Protein AF-0000000083498597 (afdb_homodimer)

InterPro domains:
  IPR004038 Ribosomal protein eL8/eL30/eS12/Gadd45 [PF01248] (21-102)
  IPR024824 Growth arrest and DNA damage-inducible protein GADD45 [PTHR10411] (1-156)
  IPR029064 Ribosomal protein eL30-like superfamily [G3DSA:3.30.1330.30] (1-156)
  IPR029064 Ribosomal protein eL30-like superfamily [SSF55315] (15-128)

Secondary structure (DSSP, 8-state):
----SHHHHHHHHHHHHHHHHHHHHHHHHTTTT-EEESHHHHHHHHHH-GGGEEEEEEE--GGGGG-HHHHHHHHHHHHHHHHTT-EEEEEE-HHHHHHHHT---SSS----TTEEEEEPPTTS----HHHHHHHHHHHHHHHTT-SS-EEEPPP-/----SHHHHHHHHHHHHHHHHHHHHHHHHTTTT-EEESHHHHHHHHHH-GGGEEEEEEE--GGGGG-HHHHHHHHHHHHHHHHTT-EEEEEE-HHHHHHHHT---SSS----TTEEEEE--TTS----HHHHHHHHHHHHHHHTT-SS-EEEPPP-

pLDDT: mean 86.98, std 16.85, range [31.62, 98.69]

Solvent-accessible surface area (backbone atoms only — not comparable to full-atom values): 17102 Å² total; per-residue (Å²): 133,83,85,68,78,66,71,60,59,56,53,50,54,49,34,54,53,39,29,53,25,49,52,49,37,50,61,60,29,51,84,70,67,18,58,38,69,12,58,66,57,34,44,50,46,49,62,74,45,50,88,46,42,62,35,38,37,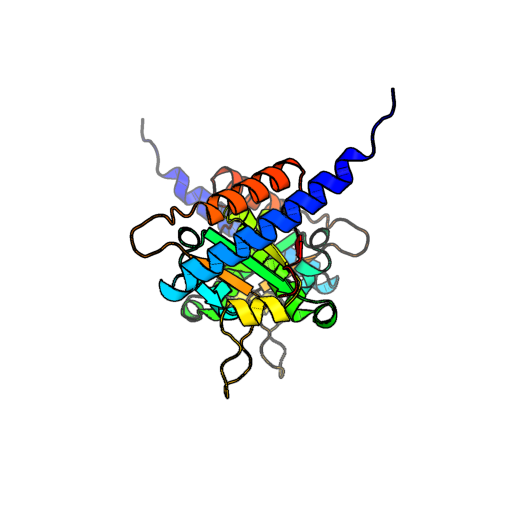42,37,52,50,78,85,50,70,78,40,62,70,57,51,36,51,52,54,28,51,50,26,32,29,58,69,68,72,33,48,45,34,33,32,31,47,61,70,50,50,31,60,67,70,53,48,70,53,89,88,59,81,76,60,51,66,44,18,37,32,35,38,44,45,87,92,42,78,73,85,43,74,37,48,51,53,44,50,50,51,49,53,55,30,43,76,70,74,34,73,62,46,76,34,62,48,65,87,122,133,84,86,71,78,64,70,60,58,55,52,50,55,50,35,54,54,39,30,54,24,50,51,49,37,48,59,60,30,51,84,70,66,19,59,39,69,11,58,66,56,33,46,49,45,48,61,75,45,51,89,44,42,62,35,40,37,42,36,51,48,78,86,51,70,75,40,60,70,58,51,35,51,51,52,28,52,49,26,31,29,60,69,67,72,32,49,45,35,32,34,32,48,60,68,50,50,32,61,66,70,52,47,70,52,88,88,60,81,79,61,51,66,45,18,37,32,36,38,46,45,89,93,42,77,74,85,43,73,38,48,50,51,45,50,49,49,50,52,54,30,45,75,71,74,36,75,60,45,74,34,62,48,67,87,123

Foldseek 3Di:
DPPDPVVVVVVVVLQQLLLVLVLVLLLVQQVLVQKDADLVRVVVCCVPCVVFWQEKEFEDEPVCVPVVVSVVSCVVVLVSCVVVVHQYEYEYDVVVVCVSNVQPPDPDDRTRRRMMTGGARPPDGPPDPSSVSNVVVCVVCVVVVNNYYYHYRDDD/DPPDPVVPVVVVVLQQLLLVLVLVLLLVQQVLVQKDADLVRVVVCCVPCVVFWAEKEFEDEPVCVPVVVSVVSCVVVLVSCVVVVHQYEYEYDVVVVCVSNVQPPDPDDRTRRRMMTGGARPPDGPPDPSSVSNVVVCVVCVVVVNNYYYHYRDDD

Sequence (312 aa):
MTFEELSGDQTTESMDTVGKALEEVISSALPQGCITVGVYEAAKSLNVDPDNVVLCLLATDEEDSQDVALQIHFTLIQAFCCENDINILRVNNMRCLAELVGGVKQGGEPMDLHCVLVTNPHGSTWKDPALSKVNGFCKESRCLDQWVPVINLPERMTFEELSGDQTTESMDTVGKALEEVISSALPQGCITVGVYEAAKSLNVDPDNVVLCLLATDEEDSQDVALQIHFTLIQAFCCENDINILRVNNMRCLAELVGGVKQGGEPMDLHCVLVTNPHGSTWKDPALSKVNGFCKESRCLDQWVPVINLPER

Structure (mmCIF, N/CA/C/O backbone):
data_AF-0000000083498597-model_v1
#
loop_
_entity.id
_entity.type
_entity.pdbx_description
1 polymer 'Growth arrest and DNA damage-inducible protein GADD45 alpha'
#
loop_
_atom_site.group_PDB
_atom_site.id
_atom_site.type_symbol
_atom_site.label_atom_id
_atom_site.label_alt_id
_atom_site.label_comp_id
_atom_site.label_asym_id
_atom_site.label_entity_id
_atom_site.label_seq_id
_atom_site.pdbx_PDB_ins_code
_atom_site.Cartn_x
_atom_site.Cartn_y
_atom_site.Cartn_z
_atom_site.occupancy
_atom_site.B_iso_or_equiv
_atom_site.auth_seq_id
_atom_site.auth_comp_id
_atom_site.auth_asym_id
_atom_site.auth_atom_id
_atom_site.pdbx_PDB_model_num
ATOM 1 N N . MET A 1 1 ? 8.188 37.094 -28.547 1 33 1 MET A N 1
ATOM 2 C CA . MET A 1 1 ? 7.281 36.969 -27.406 1 33 1 MET A CA 1
ATOM 3 C C . MET A 1 1 ? 7.906 36.094 -26.312 1 33 1 MET A C 1
ATOM 5 O O . MET A 1 1 ? 8.398 35 -26.594 1 33 1 MET A O 1
ATOM 9 N N . THR A 1 2 ? 8.57 36.719 -25.188 1 31.62 2 THR A N 1
ATOM 10 C CA . THR A 1 2 ? 9.438 36.219 -24.125 1 31.62 2 THR A CA 1
ATOM 11 C C . THR A 1 2 ? 8.711 35.156 -23.297 1 31.62 2 THR A C 1
ATOM 13 O O . THR A 1 2 ? 7.648 35.438 -22.734 1 31.62 2 THR A O 1
ATOM 16 N N . PHE A 1 3 ? 8.57 33.906 -23.672 1 37.28 3 PHE A N 1
ATOM 17 C CA . PHE A 1 3 ? 8.07 32.719 -23 1 37.28 3 PHE A CA 1
ATOM 18 C C . PHE A 1 3 ? 8.57 32.656 -21.562 1 37.28 3 PHE A C 1
ATOM 20 O O . PHE A 1 3 ? 9.719 32.281 -21.312 1 37.28 3 PHE A O 1
ATOM 27 N N . GLU A 1 4 ? 8.328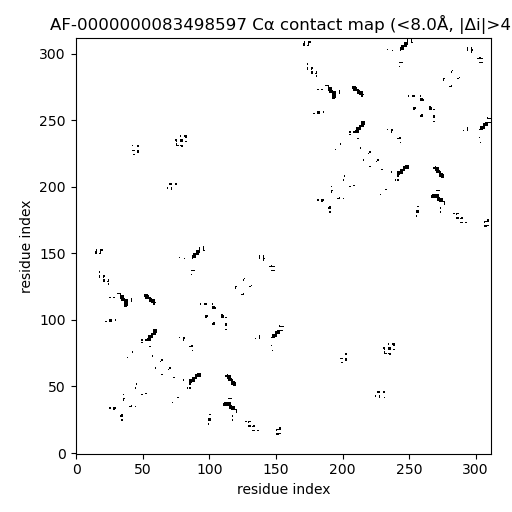 33.844 -20.75 1 34.5 4 GLU A N 1
ATOM 28 C CA . GLU A 1 4 ? 8.867 34.219 -19.453 1 34.5 4 GLU A CA 1
ATOM 29 C C . GLU A 1 4 ? 8.844 33.062 -18.469 1 34.5 4 GLU A C 1
ATOM 31 O O . GLU A 1 4 ? 7.996 32.156 -18.578 1 34.5 4 GLU A O 1
ATOM 36 N N . GLU A 1 5 ? 9.836 32.844 -17.562 1 38.97 5 GLU A N 1
ATOM 37 C CA . GLU A 1 5 ? 10.352 32.188 -16.359 1 38.97 5 GLU A CA 1
ATOM 38 C C . GLU A 1 5 ? 9.297 32.125 -15.258 1 38.97 5 GLU A C 1
ATOM 40 O O . GLU A 1 5 ? 9.609 31.859 -14.102 1 38.97 5 GLU A O 1
ATOM 45 N N . LEU A 1 6 ? 8.109 32.75 -15.406 1 40 6 LEU A N 1
ATOM 46 C CA . LEU A 1 6 ? 7.031 32.906 -14.438 1 40 6 LEU A CA 1
ATOM 47 C C . LEU A 1 6 ? 6.59 31.547 -13.891 1 40 6 LEU A C 1
ATOM 49 O O . LEU A 1 6 ? 5.773 31.484 -12.969 1 40 6 LEU A O 1
ATOM 53 N N . SER A 1 7 ? 6.848 30.531 -14.508 1 42.81 7 SER A N 1
ATOM 54 C CA . SER A 1 7 ? 6.227 29.266 -14.125 1 42.81 7 SER A CA 1
ATOM 55 C C . SER A 1 7 ? 6.836 28.719 -12.844 1 42.81 7 SER A C 1
ATOM 57 O O . SER A 1 7 ? 6.188 27.969 -12.117 1 42.81 7 SER A O 1
ATOM 59 N N . GLY A 1 8 ? 8.125 29 -12.531 1 42.19 8 GLY A N 1
ATOM 60 C CA . GLY A 1 8 ? 8.875 28.516 -11.383 1 42.19 8 GLY A CA 1
ATOM 61 C C . GLY A 1 8 ? 8.461 29.188 -10.078 1 42.19 8 GLY A C 1
ATOM 62 O O . GLY A 1 8 ? 8.43 28.531 -9.031 1 42.19 8 GLY A O 1
ATOM 63 N N . ASP A 1 9 ? 8.438 30.516 -10.031 1 43.94 9 ASP A N 1
ATOM 64 C CA . ASP A 1 9 ? 8.141 31.344 -8.859 1 43.94 9 ASP A CA 1
ATOM 65 C C . ASP A 1 9 ? 6.762 31.016 -8.297 1 43.94 9 ASP A C 1
ATOM 67 O O . ASP A 1 9 ? 6.574 30.984 -7.082 1 43.94 9 ASP A O 1
ATOM 71 N N . GLN A 1 10 ? 5.766 30.922 -9.086 1 43.69 10 GLN A N 1
ATOM 72 C CA . GLN A 1 10 ? 4.395 30.641 -8.672 1 43.69 10 GLN A CA 1
ATOM 73 C C . GLN A 1 10 ? 4.309 29.297 -7.961 1 43.69 10 GLN A C 1
ATOM 75 O O . GLN A 1 10 ? 3.549 29.141 -7 1 43.69 10 GLN A O 1
ATOM 80 N N . THR A 1 11 ? 5.18 28.359 -8.422 1 51.88 11 THR A N 1
ATOM 81 C CA . THR A 1 11 ? 5.16 27.047 -7.812 1 51.88 11 THR A CA 1
ATOM 82 C C . THR A 1 11 ? 5.691 27.094 -6.383 1 51.88 11 THR A C 1
ATOM 84 O O . THR A 1 11 ? 5.145 26.453 -5.484 1 51.88 11 THR A O 1
ATOM 87 N N . THR A 1 12 ? 6.762 27.969 -6.215 1 50.62 12 THR A N 1
ATOM 88 C CA . THR A 1 12 ? 7.352 28.109 -4.887 1 50.62 12 THR A CA 1
ATOM 89 C C . THR A 1 12 ? 6.402 28.844 -3.947 1 50.62 12 THR A C 1
ATOM 91 O O . THR A 1 12 ? 6.262 28.484 -2.781 1 50.62 12 THR A O 1
ATOM 94 N N . GLU A 1 13 ? 5.824 30.016 -4.422 1 52.22 13 GLU A N 1
ATOM 95 C CA . GLU A 1 13 ? 4.867 30.75 -3.59 1 52.22 13 GLU A CA 1
ATOM 96 C C . GLU A 1 13 ? 3.689 29.844 -3.201 1 52.22 13 GLU A C 1
ATOM 98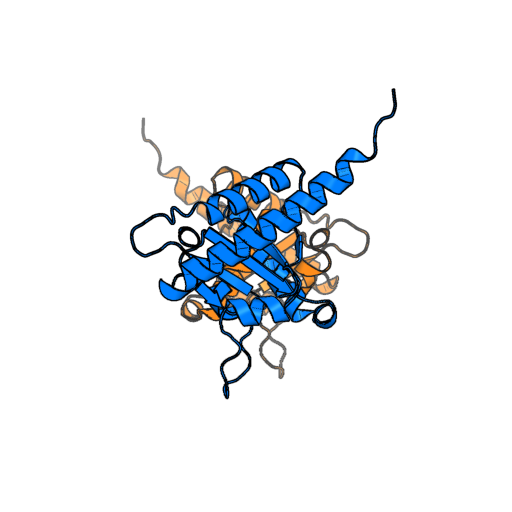 O O . GLU A 1 13 ? 3.217 29.906 -2.064 1 52.22 13 GLU A O 1
ATOM 103 N N . SER A 1 14 ? 3.396 29.031 -4.117 1 62.72 14 SER A N 1
ATOM 104 C CA . SER A 1 14 ? 2.279 28.125 -3.861 1 62.72 14 SER A CA 1
ATOM 105 C C . SER A 1 14 ? 2.656 27.047 -2.844 1 62.72 14 SER A C 1
ATOM 107 O O . SER A 1 14 ? 1.891 26.766 -1.919 1 62.72 14 SER A O 1
ATOM 109 N N . MET A 1 15 ? 3.934 26.844 -2.795 1 70.06 15 MET A N 1
ATOM 110 C CA . MET A 1 15 ? 4.375 25.812 -1.864 1 70.06 15 MET A CA 1
ATOM 111 C C . MET A 1 15 ? 4.496 26.359 -0.449 1 70.06 15 MET A C 1
ATOM 113 O O . MET A 1 15 ? 4.16 25.688 0.521 1 70.06 15 MET A O 1
ATOM 117 N N . ASP A 1 16 ? 4.949 27.656 -0.373 1 78.44 16 ASP A N 1
ATOM 118 C CA . ASP A 1 16 ? 5.043 28.281 0.943 1 78.44 16 ASP A CA 1
ATOM 119 C C . ASP A 1 16 ? 3.658 28.484 1.555 1 78.44 16 ASP A C 1
ATOM 121 O O . ASP A 1 16 ? 3.467 28.266 2.754 1 78.44 16 ASP A O 1
ATOM 125 N N . THR A 1 17 ? 2.787 28.844 0.733 1 86.94 17 THR A N 1
ATOM 126 C CA . THR A 1 17 ? 1.426 29.094 1.2 1 86.94 17 THR A CA 1
ATOM 127 C C . THR A 1 17 ? 0.767 27.781 1.633 1 86.94 17 THR A C 1
ATOM 129 O O . THR A 1 17 ? 0.099 27.734 2.668 1 86.94 17 THR A O 1
ATOM 132 N N . VAL A 1 18 ? 1.086 26.781 0.954 1 93.88 18 VAL A N 1
ATOM 133 C CA . VAL A 1 18 ? 0.469 25.5 1.287 1 93.88 18 VAL A CA 1
ATOM 134 C C . VAL A 1 18 ? 1.102 24.938 2.559 1 93.88 18 VAL A C 1
ATOM 136 O O . VAL A 1 18 ? 0.419 24.312 3.375 1 93.88 18 VAL A O 1
ATOM 139 N N . GLY A 1 19 ? 2.402 25.219 2.727 1 93.94 19 GLY A N 1
ATOM 140 C CA . GLY A 1 19 ? 3.07 24.828 3.959 1 93.94 19 GLY A CA 1
ATOM 141 C C . GLY A 1 19 ? 2.441 25.438 5.195 1 93.94 19 GLY A C 1
ATOM 142 O O . GLY A 1 19 ? 2.242 24.75 6.199 1 93.94 19 GLY A O 1
ATOM 143 N N . LYS A 1 20 ? 2.133 26.688 5.078 1 93.12 20 LYS A N 1
ATOM 144 C CA . LYS A 1 20 ? 1.476 27.375 6.188 1 93.12 20 LYS A CA 1
ATOM 145 C C . LYS A 1 20 ? 0.076 26.812 6.43 1 93.12 20 LYS A C 1
ATOM 147 O O . LYS A 1 20 ? -0.35 26.672 7.574 1 93.12 20 LYS A O 1
ATOM 152 N N . ALA A 1 21 ? -0.61 26.562 5.328 1 95.31 21 ALA A N 1
ATOM 153 C CA . ALA A 1 21 ? -1.937 25.969 5.438 1 95.31 21 ALA A CA 1
ATOM 154 C C . ALA A 1 21 ? -1.868 24.609 6.125 1 95.31 21 ALA A C 1
ATOM 156 O O . ALA A 1 21 ? -2.709 24.281 6.969 1 95.31 21 ALA A O 1
ATOM 157 N N . LEU A 1 22 ? -0.881 23.844 5.785 1 96.19 22 LEU A N 1
ATOM 158 C CA . LEU A 1 22 ? -0.705 22.531 6.383 1 96.19 22 LEU A CA 1
ATOM 159 C C . LEU A 1 22 ? -0.456 22.641 7.883 1 96.19 22 LEU A C 1
AT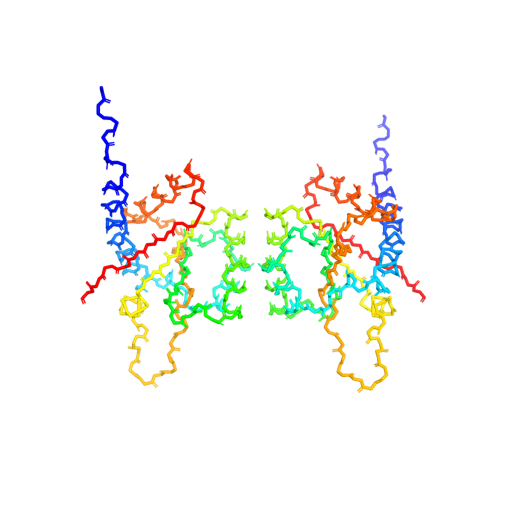OM 161 O O . LEU A 1 22 ? -1.027 21.875 8.672 1 96.19 22 LEU A O 1
ATOM 165 N N . GLU A 1 23 ? 0.328 23.578 8.266 1 95 23 GLU A N 1
ATOM 166 C CA . GLU A 1 23 ? 0.575 23.812 9.688 1 95 23 GLU A CA 1
ATOM 167 C C . GLU A 1 23 ? -0.723 24.109 10.43 1 95 23 GLU A C 1
ATOM 169 O O . GLU A 1 23 ? -0.949 23.609 11.531 1 95 23 GLU A O 1
ATOM 174 N N . GLU A 1 24 ? -1.516 24.906 9.828 1 94.19 24 GLU A N 1
ATOM 175 C CA . GLU A 1 24 ? -2.795 25.281 10.422 1 94.19 24 GLU A CA 1
ATOM 176 C C . GLU A 1 24 ? -3.721 24.078 10.547 1 94.19 24 GLU A C 1
ATOM 178 O O . GLU A 1 24 ? -4.422 23.922 11.547 1 94.19 24 GLU A O 1
ATOM 183 N N . VAL A 1 25 ? -3.709 23.25 9.539 1 95.88 25 VAL A N 1
ATOM 184 C CA . VAL A 1 25 ? -4.535 22.047 9.562 1 95.88 25 VAL A CA 1
ATOM 185 C C . VAL A 1 25 ? -4.133 21.172 10.742 1 95.88 25 VAL A C 1
ATOM 187 O O . VAL A 1 25 ? -4.984 20.719 11.508 1 95.88 25 VAL A O 1
ATOM 190 N N . ILE A 1 26 ? -2.859 20.953 10.922 1 95.31 26 ILE A N 1
ATOM 191 C CA . ILE A 1 26 ? -2.355 20.109 12 1 95.31 26 ILE A CA 1
ATOM 192 C C . ILE A 1 26 ? -2.701 20.719 13.352 1 95.31 26 ILE A C 1
ATOM 194 O O . ILE A 1 26 ? -3.188 20.031 14.25 1 95.31 26 ILE A O 1
ATOM 198 N N . SER A 1 27 ? -2.525 22 13.43 1 93.81 27 SER A N 1
ATOM 199 C CA . SER A 1 27 ? -2.789 22.703 14.68 1 93.81 27 SER A CA 1
ATOM 200 C C . SER A 1 27 ? -4.262 22.609 15.062 1 93.81 27 SER A C 1
ATOM 202 O O . SER A 1 27 ? -4.594 22.547 16.25 1 93.81 27 SER A O 1
ATOM 204 N N . SER A 1 28 ? -5.09 22.609 14.078 1 92.44 28 SER A N 1
ATOM 205 C CA . SER A 1 28 ? -6.523 22.547 14.328 1 92.44 28 SER A CA 1
ATOM 206 C C . SER A 1 28 ? -6.977 21.109 14.609 1 92.44 28 SER A C 1
ATOM 208 O O . SER A 1 28 ? -7.898 20.891 15.391 1 92.44 28 SER A O 1
ATOM 210 N N . ALA A 1 29 ? -6.371 20.172 14.008 1 93.62 29 ALA A N 1
ATOM 211 C CA . ALA A 1 29 ? -6.789 18.766 14.094 1 93.62 29 ALA A CA 1
ATOM 212 C C . ALA A 1 29 ? -6.281 18.109 15.375 1 93.62 29 ALA A C 1
ATOM 214 O O . ALA A 1 29 ? -6.934 17.219 15.93 1 93.62 29 ALA A O 1
ATOM 215 N N . LEU A 1 30 ? -5.188 18.578 15.922 1 92.12 30 LEU A N 1
ATOM 216 C CA . LEU A 1 30 ? -4.5 17.953 17.031 1 92.12 30 LEU A CA 1
ATOM 217 C C . LEU A 1 30 ? -5.375 17.953 18.281 1 92.12 30 LEU A C 1
ATOM 219 O O . LEU A 1 30 ? -5.633 16.891 18.875 1 92.12 30 LEU A O 1
ATOM 223 N N . PRO A 1 31 ? -5.988 19.109 18.656 1 89.75 31 PRO A N 1
ATOM 224 C CA . PRO A 1 31 ? -6.809 19.125 19.859 1 89.75 31 PRO A CA 1
ATOM 225 C C . PRO A 1 31 ? -8.102 18.328 19.719 1 89.75 31 PRO A C 1
ATOM 227 O O . PRO A 1 31 ? -8.711 17.938 20.719 1 89.75 31 PRO A O 1
ATOM 230 N N . GLN A 1 32 ? -8.555 18.109 18.5 1 88.56 32 GLN A N 1
ATOM 231 C CA . GLN A 1 32 ? -9.805 17.391 18.234 1 88.56 32 GLN A CA 1
ATOM 232 C C . GLN A 1 32 ? -9.586 15.883 18.219 1 88.56 32 GLN A C 1
ATOM 234 O O . GLN A 1 32 ? -10.539 15.117 18.141 1 88.56 32 GLN A O 1
ATOM 239 N N . GLY A 1 33 ? -8.336 15.414 18.312 1 91.69 33 GLY A N 1
ATOM 240 C CA . GLY A 1 33 ? -8.031 13.992 18.25 1 91.69 33 GLY A CA 1
ATOM 241 C C . GLY A 1 33 ? -8.156 13.414 16.844 1 91.69 33 GLY A C 1
ATOM 242 O O . GLY A 1 33 ? -8.461 12.234 16.672 1 91.69 33 GLY A O 1
ATOM 243 N N . CYS A 1 34 ? -7.926 14.266 15.836 1 94.69 34 CYS A N 1
ATOM 244 C CA . CYS A 1 34 ? -8.117 13.859 14.453 1 94.69 34 CYS A CA 1
ATOM 245 C C . CYS A 1 34 ? -6.773 13.602 13.773 1 94.69 34 CYS A C 1
ATOM 247 O O . CYS A 1 34 ? -6.672 13.672 12.547 1 94.69 34 CYS A O 1
ATOM 249 N N . ILE A 1 35 ? -5.734 13.273 14.586 1 95.62 35 ILE A N 1
ATOM 250 C CA . ILE A 1 35 ? -4.402 13.047 14.039 1 95.62 35 ILE A CA 1
ATOM 251 C C . ILE A 1 35 ? -3.914 11.648 14.438 1 95.62 35 ILE A C 1
ATOM 253 O O . ILE A 1 35 ? -4.074 11.234 15.586 1 95.62 35 ILE A O 1
ATOM 257 N N . THR A 1 36 ? -3.426 10.867 13.508 1 96.06 36 THR A N 1
ATOM 258 C CA . THR A 1 36 ? -2.74 9.602 13.719 1 96.06 36 THR A CA 1
ATOM 259 C C . THR A 1 36 ? -1.281 9.688 13.281 1 96.06 36 THR A C 1
ATOM 261 O O . THR A 1 36 ? -0.988 10.117 12.164 1 96.06 36 THR A O 1
ATOM 264 N N . VAL A 1 37 ? -0.416 9.375 14.227 1 96.06 37 VAL A N 1
ATOM 265 C CA . VAL A 1 37 ? 1.013 9.477 13.945 1 96.06 37 VAL A CA 1
ATOM 266 C C . VAL A 1 37 ? 1.65 8.094 14 1 96.06 37 VAL A C 1
ATOM 268 O O . VAL A 1 37 ? 1.386 7.316 14.922 1 96.06 37 VAL A O 1
ATOM 271 N N . GLY A 1 38 ? 2.438 7.781 12.914 1 96.62 38 GLY A N 1
ATOM 272 C CA . GLY A 1 38 ? 3.148 6.516 12.836 1 96.62 38 GLY A CA 1
ATOM 273 C C . GLY A 1 38 ? 2.785 5.703 11.609 1 96.62 38 GLY A C 1
ATOM 274 O O . GLY A 1 38 ? 1.613 5.625 11.234 1 96.62 38 GLY A O 1
ATOM 275 N N . VAL A 1 39 ? 3.791 5.07 11.039 1 96.94 39 VAL A N 1
ATOM 276 C CA . VAL A 1 39 ? 3.578 4.316 9.812 1 96.94 39 VAL A CA 1
ATOM 277 C C . VAL A 1 39 ? 2.609 3.166 10.07 1 96.94 39 VAL A C 1
ATOM 279 O O . VAL A 1 39 ? 1.655 2.967 9.32 1 96.94 39 VAL A O 1
ATOM 282 N N . TYR A 1 40 ? 2.838 2.506 11.172 1 96.12 40 TYR A N 1
ATOM 283 C CA . TYR A 1 40 ? 2.002 1.354 11.492 1 96.12 40 TYR A CA 1
ATOM 284 C C . TYR A 1 40 ? 0.583 1.788 11.844 1 96.12 40 TYR A C 1
ATOM 286 O O . TYR A 1 40 ? -0.386 1.24 11.312 1 96.12 40 TYR A O 1
ATOM 294 N N . GLU A 1 41 ? 0.478 2.736 12.719 1 96.62 41 GLU A N 1
ATOM 295 C CA . GLU A 1 41 ? -0.829 3.246 13.125 1 96.62 41 GLU A CA 1
ATOM 296 C C . GLU A 1 41 ? -1.599 3.803 11.93 1 96.62 41 GLU A C 1
ATOM 298 O O . GLU A 1 41 ? -2.809 3.596 11.812 1 96.62 41 GLU A O 1
ATOM 303 N N . ALA A 1 42 ? -0.913 4.477 11.125 1 97.62 42 ALA A N 1
ATOM 304 C CA . ALA A 1 42 ? -1.527 5.043 9.922 1 97.62 42 ALA A CA 1
ATOM 305 C C . ALA A 1 42 ? -2.053 3.945 9.008 1 97.62 42 ALA A C 1
ATOM 307 O O . ALA A 1 42 ? -3.201 3.996 8.555 1 97.62 42 ALA A O 1
ATOM 308 N N . ALA A 1 43 ? -1.225 2.947 8.797 1 97.5 43 ALA A N 1
ATOM 309 C CA . ALA A 1 43 ? -1.629 1.836 7.938 1 97.5 43 ALA A CA 1
ATOM 310 C C . ALA A 1 43 ? -2.861 1.131 8.5 1 97.5 43 ALA A C 1
ATOM 312 O O . ALA A 1 43 ? -3.762 0.751 7.746 1 97.5 43 ALA A O 1
ATOM 313 N N . LYS A 1 44 ? -2.855 0.959 9.734 1 97.19 44 LYS A N 1
ATOM 314 C CA . LYS A 1 44 ? -4.008 0.354 10.398 1 97.19 44 LYS A CA 1
ATOM 315 C C . LYS A 1 44 ? -5.27 1.185 10.172 1 97.19 44 LYS A C 1
ATOM 317 O O . LYS A 1 44 ? -6.32 0.643 9.82 1 97.19 44 LYS A O 1
ATOM 322 N N . SER A 1 45 ? -5.148 2.459 10.383 1 97.12 45 SER A N 1
ATOM 323 C CA . SER A 1 45 ? -6.266 3.377 10.18 1 97.12 45 SER A CA 1
ATOM 324 C C . SER A 1 45 ? -6.75 3.34 8.734 1 97.12 45 SER A C 1
ATOM 326 O O . SER A 1 45 ? -7.957 3.311 8.484 1 97.12 45 SER A O 1
ATOM 328 N N . LEU A 1 46 ? -5.871 3.297 7.812 1 97.62 46 LEU A N 1
ATOM 329 C CA . LEU A 1 46 ? -6.195 3.246 6.391 1 97.62 46 LEU A CA 1
ATOM 330 C C . LEU A 1 46 ? -6.926 1.953 6.047 1 97.62 46 LEU A C 1
ATOM 332 O O . LEU A 1 46 ? -7.855 1.959 5.234 1 97.62 46 LEU A O 1
ATOM 336 N N . ASN A 1 47 ? -6.473 0.919 6.672 1 96.56 47 ASN A N 1
ATOM 337 C CA . ASN A 1 47 ? -7.094 -0.381 6.438 1 96.56 47 ASN A CA 1
ATOM 338 C C . ASN A 1 47 ? -8.516 -0.433 6.996 1 96.56 47 ASN A C 1
ATOM 340 O O . ASN A 1 47 ? -9.414 -0.965 6.352 1 96.56 47 ASN A O 1
ATOM 344 N N . VAL A 1 48 ? -8.734 0.138 8.125 1 96.06 48 VAL A N 1
ATOM 345 C CA . VAL A 1 48 ? -9.984 -0.005 8.859 1 96.06 48 VAL A CA 1
ATOM 346 C C . VAL A 1 48 ? -11.039 0.942 8.289 1 96.06 48 VAL A C 1
ATOM 348 O O . VAL A 1 48 ? -12.188 0.547 8.07 1 96.06 48 VAL A O 1
ATOM 351 N N . ASP A 1 49 ? -10.719 2.213 8.016 1 95.75 49 ASP A N 1
ATOM 352 C CA . ASP A 1 49 ? -11.695 3.211 7.59 1 95.75 49 ASP A CA 1
ATOM 353 C C . ASP A 1 49 ? -11.047 4.273 6.711 1 95.75 49 ASP A C 1
ATOM 355 O O . ASP A 1 49 ? -10.891 5.422 7.129 1 95.75 49 ASP A O 1
ATOM 359 N N . PRO A 1 50 ? -10.789 3.893 5.473 1 96.25 50 PRO A N 1
ATOM 360 C CA . PRO A 1 50 ? -10.109 4.828 4.57 1 96.25 50 PRO A CA 1
ATOM 361 C C . PRO A 1 50 ? -10.953 6.07 4.273 1 96.25 50 PRO A C 1
ATOM 363 O O . PRO A 1 50 ? -10.398 7.141 4 1 96.25 50 PRO A O 1
ATOM 366 N N . ASP A 1 51 ? -12.266 6.02 4.363 1 95.06 51 ASP A N 1
ATOM 367 C CA . ASP A 1 51 ? -13.148 7.129 4.012 1 95.06 51 ASP A CA 1
ATOM 368 C C . ASP A 1 51 ? -13.086 8.234 5.062 1 95.06 51 ASP A C 1
ATOM 370 O O . ASP A 1 51 ? -13.539 9.352 4.82 1 95.06 51 ASP A O 1
ATOM 374 N N . ASN A 1 52 ? -12.547 7.895 6.195 1 95.06 52 ASN A N 1
ATOM 375 C CA . ASN A 1 52 ? -12.445 8.859 7.281 1 95.06 52 ASN A CA 1
ATOM 376 C C . ASN A 1 52 ? -11.141 9.641 7.219 1 95.06 52 ASN A C 1
ATOM 378 O O . ASN A 1 52 ? -10.969 10.641 7.922 1 95.06 52 ASN A O 1
ATOM 382 N N . VAL A 1 53 ? -10.211 9.203 6.434 1 96.38 53 VAL A N 1
ATOM 383 C CA . VAL A 1 53 ? -8.914 9.859 6.297 1 96.38 53 VAL A CA 1
ATOM 384 C C . VAL A 1 53 ? -9 10.945 5.223 1 96.38 53 VAL A C 1
ATOM 386 O O . VAL A 1 53 ? -9.359 10.672 4.078 1 96.38 53 VAL A O 1
ATOM 389 N N . VAL A 1 54 ? -8.633 12.242 5.582 1 96.38 54 VAL A N 1
ATOM 390 C CA . VAL A 1 54 ? -8.828 13.328 4.625 1 96.38 54 VAL A CA 1
ATOM 391 C C . VAL A 1 54 ? -7.477 13.781 4.082 1 96.38 54 VAL A C 1
ATOM 393 O O . VAL A 1 54 ? -7.41 14.461 3.053 1 96.38 54 VAL A O 1
ATOM 396 N N . LEU A 1 55 ? -6.391 13.477 4.816 1 98 55 LEU A N 1
ATOM 397 C CA . LEU A 1 55 ? -5.051 13.867 4.391 1 98 55 LEU A CA 1
ATOM 398 C C . LEU A 1 55 ? -4 12.914 4.941 1 98 55 LEU A C 1
ATOM 400 O O . LEU A 1 55 ? -4.047 12.539 6.113 1 98 55 LEU A O 1
ATOM 404 N N . CYS A 1 56 ? -3.127 12.445 4.113 1 98.69 56 CYS A N 1
ATOM 405 C CA . CYS A 1 56 ? -1.99 11.609 4.492 1 98.69 56 CYS A CA 1
ATOM 406 C C . CYS A 1 56 ? -0.674 12.328 4.227 1 98.69 56 CYS A C 1
ATOM 408 O O . CYS A 1 56 ? -0.426 12.789 3.113 1 98.69 56 CYS A O 1
ATOM 410 N N . LEU A 1 57 ? 0.159 12.445 5.207 1 98.38 57 LEU A N 1
ATOM 411 C CA . LEU A 1 57 ? 1.49 13.031 5.07 1 98.38 57 LEU A CA 1
ATOM 412 C C . LEU A 1 57 ? 2.566 11.953 5.172 1 98.38 57 LEU A C 1
ATOM 414 O O . LEU A 1 57 ? 2.578 11.172 6.121 1 98.38 57 LEU A O 1
ATOM 418 N N . LEU A 1 58 ? 3.354 11.836 4.195 1 98.31 58 LEU A N 1
ATOM 419 C CA . LEU A 1 58 ? 4.57 11.031 4.254 1 98.31 58 LEU A CA 1
ATOM 420 C C . LEU A 1 58 ? 5.797 11.914 4.469 1 98.31 58 LEU A C 1
ATOM 422 O O . LEU A 1 58 ? 6.18 12.68 3.578 1 98.31 58 LEU A O 1
ATOM 426 N N . ALA A 1 59 ? 6.371 11.789 5.621 1 97.31 59 ALA A N 1
ATOM 427 C CA . ALA A 1 59 ? 7.441 12.703 6.016 1 97.31 59 ALA A CA 1
ATOM 428 C C . ALA A 1 59 ? 8.797 12 5.988 1 97.31 59 ALA A C 1
ATOM 430 O O . ALA A 1 59 ? 8.945 10.898 6.523 1 97.31 59 ALA A O 1
ATOM 431 N N . THR A 1 60 ? 9.703 12.641 5.328 1 95.12 60 THR A N 1
ATOM 432 C CA . THR A 1 60 ? 11.062 12.094 5.277 1 95.12 60 THR A CA 1
ATOM 433 C C . THR A 1 60 ? 12.078 13.203 5.055 1 95.12 60 THR A C 1
ATOM 435 O O . THR A 1 60 ? 11.773 14.219 4.43 1 95.12 60 THR A O 1
ATOM 438 N N . ASP A 1 61 ? 13.227 13.047 5.598 1 94.38 61 ASP A N 1
ATOM 439 C CA . ASP A 1 61 ? 14.375 13.891 5.293 1 94.38 61 ASP A CA 1
ATOM 440 C C . ASP A 1 61 ? 15.453 13.102 4.547 1 94.38 61 ASP A C 1
ATOM 442 O O . ASP A 1 61 ? 15.273 11.914 4.266 1 94.38 61 ASP A O 1
ATOM 446 N N . GLU A 1 62 ? 16.469 13.734 4.184 1 90.56 62 GLU A N 1
ATOM 447 C CA . GLU A 1 62 ? 17.531 13.125 3.4 1 90.56 62 GLU A CA 1
ATOM 448 C C . GLU A 1 62 ? 18.156 11.938 4.137 1 90.56 62 GLU A C 1
ATOM 450 O O . GLU A 1 62 ? 18.562 10.961 3.51 1 90.56 62 GLU A O 1
ATOM 455 N N . GLU A 1 63 ? 18.219 12.016 5.367 1 90.06 63 GLU A N 1
ATOM 456 C CA . GLU A 1 63 ? 18.828 10.961 6.16 1 90.06 63 GLU A CA 1
ATOM 457 C C . GLU A 1 63 ? 18.031 9.656 6.062 1 90.06 63 GLU A C 1
ATOM 459 O O . GLU A 1 63 ? 18.578 8.578 6.289 1 90.06 63 GLU A O 1
ATOM 464 N N . ASP A 1 64 ? 16.797 9.766 5.699 1 92.75 64 ASP A N 1
ATOM 465 C CA . ASP A 1 64 ? 15.898 8.609 5.648 1 92.75 64 ASP A CA 1
ATOM 466 C C . ASP A 1 64 ? 15.977 7.918 4.289 1 92.75 64 ASP A C 1
ATOM 468 O O . ASP A 1 64 ? 15.383 6.852 4.094 1 92.75 64 ASP A O 1
ATOM 472 N N . SER A 1 65 ? 16.734 8.445 3.365 1 88.75 65 SER A N 1
ATOM 473 C CA . SER A 1 65 ? 16.703 7.984 1.98 1 88.75 65 SER A CA 1
ATOM 474 C C . SER A 1 65 ? 17.266 6.57 1.856 1 88.75 65 SER A C 1
ATOM 476 O O . SER A 1 65 ? 16.938 5.852 0.912 1 88.75 65 SER A O 1
ATOM 478 N N . GLN A 1 66 ? 18.031 6.156 2.764 1 89.69 66 GLN A N 1
ATOM 479 C CA . GLN A 1 66 ? 18.688 4.855 2.674 1 89.69 66 GLN A CA 1
ATOM 480 C C . GLN A 1 66 ? 17.859 3.777 3.367 1 89.69 66 GLN A C 1
ATOM 482 O O . GLN A 1 66 ? 18.188 2.592 3.289 1 89.69 66 GLN A O 1
ATOM 487 N N . ASP A 1 67 ? 16.891 4.152 4.008 1 94.88 67 ASP A N 1
ATOM 488 C CA . ASP A 1 67 ? 16.031 3.186 4.691 1 94.88 67 ASP A CA 1
ATOM 489 C C . ASP A 1 67 ? 15.07 2.51 3.715 1 94.88 67 ASP A C 1
ATOM 491 O O . ASP A 1 67 ? 13.977 3.016 3.461 1 94.88 67 ASP A O 1
ATOM 495 N N . VAL A 1 68 ? 15.422 1.314 3.244 1 93.12 68 VAL A N 1
ATOM 496 C CA . VAL A 1 68 ? 14.68 0.589 2.221 1 93.12 68 VAL A CA 1
ATOM 497 C C . VAL A 1 68 ? 13.297 0.214 2.756 1 93.12 68 VAL A C 1
ATOM 499 O O . VAL A 1 68 ? 12.305 0.3 2.035 1 93.12 68 VAL A O 1
ATOM 502 N N . ALA A 1 69 ? 13.25 -0.236 4.012 1 94.69 69 ALA A N 1
ATOM 503 C CA . ALA A 1 69 ? 11.969 -0.609 4.605 1 94.69 69 ALA A CA 1
ATOM 504 C C . ALA A 1 69 ? 11 0.573 4.617 1 94.69 69 ALA A C 1
ATOM 506 O O . ALA A 1 69 ? 9.828 0.425 4.281 1 94.69 69 ALA A O 1
ATOM 507 N N . LEU A 1 70 ? 11.492 1.701 4.992 1 96.06 70 LEU A N 1
ATOM 508 C CA . LEU A 1 70 ? 10.68 2.91 5.004 1 96.06 70 LEU A CA 1
ATOM 509 C C . LEU A 1 70 ? 10.188 3.248 3.6 1 96.06 70 LEU A C 1
ATOM 511 O O . LEU A 1 70 ? 9.023 3.584 3.406 1 96.06 70 LEU A O 1
ATOM 515 N N . GLN A 1 71 ? 11.062 3.158 2.67 1 95.44 71 GLN A N 1
ATOM 516 C CA . GLN A 1 71 ? 10.711 3.449 1.283 1 95.44 71 GLN A CA 1
ATOM 517 C C . GLN A 1 71 ? 9.586 2.535 0.799 1 95.44 71 GLN A C 1
ATOM 519 O O . GLN A 1 71 ? 8.68 2.979 0.088 1 95.44 71 GLN A O 1
ATOM 524 N N . ILE A 1 72 ? 9.625 1.312 1.14 1 96.56 72 ILE A N 1
ATOM 525 C CA . ILE A 1 72 ? 8.609 0.334 0.766 1 96.56 72 ILE A CA 1
ATOM 526 C C . ILE A 1 72 ? 7.258 0.743 1.352 1 96.56 72 ILE A C 1
ATOM 528 O O . ILE A 1 72 ? 6.25 0.771 0.642 1 96.56 72 ILE A O 1
ATOM 532 N N . HIS A 1 73 ? 7.27 1.086 2.637 1 97.38 73 HIS A N 1
ATOM 533 C CA . HIS A 1 73 ? 6.035 1.521 3.277 1 97.38 73 HIS A CA 1
ATOM 534 C C . HIS A 1 73 ? 5.457 2.75 2.582 1 97.38 73 HIS A C 1
ATOM 536 O O . HIS A 1 73 ? 4.254 2.812 2.322 1 97.38 73 HIS A O 1
ATOM 542 N N . PHE A 1 74 ? 6.289 3.701 2.238 1 97.56 74 PHE A N 1
ATOM 543 C CA . PHE A 1 74 ? 5.848 4.91 1.559 1 97.56 74 PHE A CA 1
ATOM 544 C C . PHE A 1 74 ? 5.184 4.574 0.229 1 97.56 74 PHE A C 1
ATOM 546 O O . PHE A 1 74 ? 4.098 5.07 -0.073 1 97.56 74 PHE A O 1
ATOM 553 N N . THR A 1 75 ? 5.84 3.672 -0.482 1 97.31 75 THR A N 1
ATOM 554 C CA . THR A 1 75 ? 5.332 3.295 -1.798 1 97.31 75 THR A CA 1
ATOM 555 C C . THR A 1 75 ? 3.959 2.643 -1.684 1 97.31 75 THR A C 1
ATOM 557 O O . THR A 1 75 ? 3.041 2.979 -2.436 1 97.31 75 THR A O 1
ATOM 560 N N . LEU A 1 76 ? 3.809 1.713 -0.708 1 97.81 76 LEU A N 1
ATOM 561 C CA . LEU A 1 76 ? 2.561 0.979 -0.533 1 97.81 76 LEU A CA 1
ATOM 562 C C . LEU A 1 76 ? 1.458 1.897 -0.018 1 97.81 76 LEU A C 1
ATOM 564 O O . LEU A 1 76 ? 0.332 1.864 -0.521 1 97.81 76 LEU A O 1
ATOM 568 N N . ILE A 1 77 ? 1.745 2.783 0.891 1 98.31 77 ILE A N 1
ATOM 569 C CA . ILE A 1 77 ? 0.772 3.717 1.443 1 98.31 77 ILE A CA 1
ATOM 570 C C . ILE A 1 77 ? 0.339 4.711 0.366 1 98.31 77 ILE A C 1
ATOM 572 O O . ILE A 1 77 ? -0.85 5.008 0.23 1 98.31 77 ILE A O 1
ATOM 576 N N . GLN A 1 78 ? 1.317 5.203 -0.36 1 97.5 78 GLN A N 1
ATOM 577 C CA . GLN A 1 78 ? 1.01 6.113 -1.458 1 97.5 78 GLN A CA 1
ATOM 578 C C . GLN A 1 78 ? 0.025 5.48 -2.438 1 97.5 78 GLN A C 1
ATOM 580 O O . GLN A 1 78 ? -0.967 6.105 -2.818 1 97.5 78 GLN A O 1
ATOM 585 N N . ALA A 1 79 ? 0.304 4.293 -2.826 1 97.56 79 ALA A N 1
ATOM 586 C CA . ALA A 1 79 ? -0.572 3.602 -3.768 1 97.56 79 ALA A CA 1
ATOM 587 C C . ALA A 1 79 ? -1.978 3.445 -3.195 1 97.56 79 ALA A C 1
ATOM 589 O O . ALA A 1 79 ? -2.969 3.645 -3.902 1 97.56 79 ALA A O 1
ATOM 590 N N . PHE A 1 80 ? -2.066 3.121 -1.95 1 98.44 80 PHE A N 1
ATOM 591 C CA . PHE A 1 80 ? -3.363 2.971 -1.304 1 98.44 80 PHE A CA 1
ATOM 592 C C . PHE A 1 80 ? -4.145 4.277 -1.344 1 98.44 80 PHE A C 1
ATOM 594 O O . PHE A 1 80 ? -5.32 4.293 -1.71 1 98.44 80 PHE A O 1
ATOM 601 N N . CYS A 1 81 ? -3.484 5.32 -0.978 1 98.38 81 CYS A N 1
ATOM 602 C CA . CYS A 1 81 ? -4.137 6.625 -0.928 1 98.38 81 CYS A CA 1
ATOM 603 C C . CYS A 1 81 ? -4.633 7.039 -2.309 1 98.38 81 CYS A C 1
ATOM 605 O O . CYS A 1 81 ? -5.742 7.559 -2.445 1 98.38 81 CYS A O 1
ATOM 607 N N . CYS A 1 82 ? -3.82 6.809 -3.307 1 96.12 82 CYS A N 1
ATOM 608 C CA . CYS A 1 82 ? -4.207 7.164 -4.668 1 96.12 82 CYS A CA 1
ATOM 609 C C . CYS A 1 82 ? -5.398 6.336 -5.129 1 96.12 82 CYS A C 1
ATOM 611 O O . CYS A 1 82 ? -6.344 6.871 -5.711 1 96.12 82 CYS A O 1
ATOM 613 N N . GLU A 1 83 ? -5.414 5.07 -4.824 1 95.25 83 GLU A N 1
ATOM 614 C CA . GLU A 1 83 ? -6.492 4.168 -5.215 1 95.25 83 GLU A CA 1
ATOM 615 C C . GLU A 1 83 ? -7.797 4.531 -4.516 1 95.25 83 GLU A C 1
ATOM 617 O O . GLU A 1 83 ? -8.883 4.293 -5.051 1 95.25 83 GLU A O 1
ATOM 622 N N . ASN A 1 84 ? -7.742 5.109 -3.391 1 96.44 84 ASN A N 1
ATOM 623 C CA . ASN A 1 84 ? -8.922 5.402 -2.58 1 96.44 84 ASN A CA 1
ATOM 624 C C . ASN A 1 84 ? -9.25 6.895 -2.586 1 96.44 84 ASN A C 1
ATOM 626 O O . ASN A 1 84 ? -10.094 7.352 -1.815 1 96.44 84 ASN A O 1
ATOM 630 N N . ASP A 1 85 ? -8.539 7.688 -3.359 1 95.69 85 ASP A N 1
ATOM 631 C CA . ASP A 1 85 ? -8.773 9.117 -3.562 1 95.69 85 ASP A CA 1
ATOM 632 C C . ASP A 1 85 ? -8.547 9.898 -2.271 1 95.69 85 ASP A C 1
ATOM 634 O O . ASP A 1 85 ? -9.328 10.789 -1.936 1 95.69 85 ASP A O 1
ATOM 638 N N . ILE A 1 86 ? -7.562 9.516 -1.52 1 97.75 86 ILE A N 1
ATOM 639 C CA . ILE A 1 86 ? -7.109 10.258 -0.348 1 97.75 86 ILE A CA 1
ATOM 640 C C . ILE A 1 86 ? -6.016 11.242 -0.752 1 97.75 86 ILE A C 1
ATOM 642 O O . ILE A 1 86 ? -5.055 10.867 -1.434 1 97.75 86 ILE A O 1
ATOM 646 N N . ASN A 1 87 ? -6.168 12.57 -0.376 1 97.69 87 ASN A N 1
ATOM 647 C CA . ASN A 1 87 ? -5.098 13.523 -0.639 1 97.69 87 ASN A CA 1
ATOM 648 C C . ASN A 1 87 ? -3.814 13.141 0.095 1 97.69 87 ASN A C 1
ATOM 650 O O . ASN A 1 87 ? -3.855 12.75 1.264 1 97.69 87 ASN A O 1
ATOM 654 N N . ILE A 1 88 ? -2.703 13.203 -0.536 1 98.38 88 ILE A N 1
ATOM 655 C CA . ILE A 1 88 ? -1.432 12.766 0.031 1 98.38 88 ILE A CA 1
ATOM 656 C C . ILE A 1 88 ? -0.334 13.758 -0.34 1 98.38 88 ILE A C 1
ATOM 658 O O . ILE A 1 88 ? -0.303 14.266 -1.463 1 98.38 88 ILE A O 1
ATOM 662 N N . LEU A 1 89 ? 0.564 14.055 0.647 1 97.81 89 LEU A N 1
ATOM 663 C CA . LEU A 1 89 ? 1.693 14.961 0.456 1 97.81 89 LEU A CA 1
ATOM 664 C C . LEU A 1 89 ? 2.975 14.352 1.018 1 97.81 89 LEU A C 1
ATOM 666 O O . LEU A 1 89 ? 2.943 13.656 2.033 1 97.81 89 LEU A O 1
ATOM 670 N N . ARG A 1 90 ? 3.99 14.641 0.318 1 97.25 90 ARG A N 1
ATOM 671 C CA . ARG A 1 90 ? 5.305 14.43 0.912 1 97.25 90 ARG A CA 1
ATOM 672 C C . ARG A 1 90 ? 5.773 15.672 1.66 1 97.25 90 ARG A C 1
ATOM 674 O O . ARG A 1 90 ? 5.633 16.797 1.166 1 97.25 90 ARG A O 1
ATOM 681 N N . VAL A 1 91 ? 6.262 15.422 2.807 1 96.31 91 VAL A N 1
ATOM 682 C CA . VAL A 1 91 ? 6.676 16.562 3.621 1 96.31 91 VAL A CA 1
ATOM 683 C C . VAL A 1 91 ? 8.141 16.406 4.027 1 96.31 91 VAL A C 1
ATOM 685 O O . VAL A 1 91 ? 8.57 15.312 4.406 1 96.31 91 VAL A O 1
ATOM 688 N N . ASN A 1 92 ? 8.828 17.469 3.867 1 94.25 92 ASN A N 1
ATOM 689 C CA . ASN A 1 92 ? 10.195 17.562 4.375 1 94.25 92 ASN A CA 1
ATOM 690 C C . ASN A 1 92 ? 10.273 18.453 5.613 1 94.25 92 ASN A C 1
ATOM 692 O O . ASN A 1 92 ? 9.352 19.219 5.891 1 94.25 92 ASN A O 1
ATOM 696 N N . ASN A 1 93 ? 11.391 18.344 6.352 1 92.5 93 ASN A N 1
ATOM 697 C CA . ASN A 1 93 ? 11.633 19.078 7.59 1 92.5 93 ASN A CA 1
ATOM 698 C C . ASN A 1 93 ? 10.922 18.438 8.773 1 92.5 93 ASN A C 1
ATOM 700 O O . ASN A 1 93 ? 9.969 19 9.312 1 92.5 93 ASN A O 1
ATOM 704 N N . MET A 1 94 ? 11.492 17.281 9.156 1 92 94 MET A N 1
ATOM 705 C CA . MET A 1 94 ? 10.914 16.438 10.203 1 92 94 MET A CA 1
ATOM 706 C C . MET A 1 94 ? 10.969 17.156 11.555 1 92 94 MET A C 1
ATOM 708 O O . MET A 1 94 ? 10.117 16.922 12.414 1 92 94 MET A O 1
ATOM 712 N N . ARG A 1 95 ? 12 17.969 11.727 1 91 95 ARG A N 1
ATOM 713 C CA . ARG A 1 95 ? 12.109 18.75 12.961 1 91 95 ARG A CA 1
ATOM 714 C C . ARG A 1 95 ? 10.898 19.656 13.141 1 91 95 ARG A C 1
ATOM 716 O O . ARG A 1 95 ? 10.289 19.672 14.211 1 91 95 ARG A O 1
ATOM 723 N N . CYS A 1 96 ? 10.586 20.391 12.078 1 91.94 96 CYS A N 1
ATOM 724 C CA . CYS A 1 96 ? 9.406 21.266 12.109 1 91.94 96 CYS A CA 1
ATOM 725 C C . CYS A 1 96 ? 8.141 20.453 12.352 1 91.94 96 CYS A C 1
ATOM 727 O O . CYS A 1 96 ? 7.285 20.859 13.141 1 91.94 96 CYS A O 1
ATOM 729 N N . LEU A 1 97 ? 7.938 19.312 11.742 1 94.69 97 LEU A N 1
ATOM 730 C CA . LEU A 1 97 ? 6.77 18.453 11.906 1 94.69 97 LEU A CA 1
ATOM 731 C C . LEU A 1 97 ? 6.645 17.984 13.352 1 94.69 97 LEU A C 1
ATOM 733 O O . LEU A 1 97 ? 5.547 17.953 13.906 1 94.69 97 LEU A O 1
ATOM 737 N N . ALA A 1 98 ? 7.773 17.594 13.906 1 93.44 98 ALA A N 1
ATOM 738 C CA . ALA A 1 98 ? 7.801 17.156 15.297 1 93.44 98 ALA A CA 1
ATOM 739 C C . ALA A 1 98 ? 7.273 18.25 16.234 1 93.44 98 ALA A C 1
ATOM 741 O O . ALA A 1 98 ? 6.512 17.953 17.156 1 93.44 98 ALA A O 1
ATOM 742 N N . GLU A 1 99 ? 7.676 19.375 15.93 1 91.31 99 GLU A N 1
ATOM 743 C CA . GLU A 1 99 ? 7.211 20.516 16.734 1 91.31 99 GLU A CA 1
ATOM 744 C C . GLU A 1 99 ? 5.707 20.719 16.578 1 91.31 99 GLU A C 1
ATOM 746 O O . GLU A 1 99 ? 5.008 21 17.547 1 91.31 99 GLU A O 1
ATOM 751 N N . LEU A 1 100 ? 5.215 20.594 15.383 1 92.25 100 LEU A N 1
ATOM 752 C CA . LEU A 1 100 ? 3.805 20.812 15.094 1 92.25 100 LEU A CA 1
ATOM 753 C C . LEU A 1 100 ? 2.934 19.781 15.805 1 92.25 100 LEU A C 1
ATOM 755 O O . LEU A 1 100 ? 1.882 20.125 16.344 1 92.25 100 LEU A O 1
ATOM 759 N N . VAL A 1 101 ? 3.389 18.516 15.781 1 92.88 101 VAL A N 1
ATOM 760 C CA . VAL A 1 101 ? 2.539 17.453 16.312 1 92.88 101 VAL A CA 1
ATOM 761 C C . VAL A 1 101 ? 2.822 17.25 17.797 1 92.88 101 VAL A C 1
ATOM 763 O O . VAL A 1 101 ? 2.131 16.469 18.453 1 92.88 101 VAL A O 1
ATOM 766 N N . GLY A 1 102 ? 3.572 17.953 18.281 1 80.5 102 GLY A N 1
ATOM 767 C CA . GLY A 1 102 ? 3.902 17.859 19.688 1 80.5 102 GLY A CA 1
ATOM 768 C C . GLY A 1 102 ? 4.742 16.641 20.031 1 80.5 102 GLY A C 1
ATOM 769 O O . GLY A 1 102 ? 4.598 16.062 21.109 1 80.5 102 GLY A O 1
ATOM 770 N N . GLY A 1 103 ? 5.215 15.82 19.078 1 62.56 103 GLY A N 1
ATOM 771 C CA . GLY A 1 103 ? 5.969 14.586 19.266 1 62.56 103 GLY A CA 1
ATOM 772 C C . GLY A 1 103 ? 7.227 14.773 20.078 1 62.56 103 GLY A C 1
ATOM 773 O O . GLY A 1 103 ? 8.016 13.836 20.25 1 62.56 103 GLY A O 1
ATOM 774 N N . VAL A 1 104 ? 7.551 16.109 20.359 1 58.53 104 VAL A N 1
ATOM 775 C CA . VAL A 1 104 ? 8.734 16.266 21.203 1 58.53 104 VAL A CA 1
ATOM 776 C C . VAL A 1 104 ? 8.391 15.953 22.656 1 58.53 104 VAL A C 1
ATOM 778 O O . VAL A 1 104 ? 7.93 16.828 23.391 1 58.53 104 VAL A O 1
ATOM 781 N N . LYS A 1 105 ? 7.574 14.836 22.859 1 54.84 105 LYS A N 1
ATOM 782 C CA . LYS A 1 105 ? 7.375 14.617 24.297 1 54.84 105 LYS A CA 1
ATOM 783 C C . LYS A 1 105 ? 8.711 14.43 25.016 1 54.84 105 LYS A C 1
ATOM 785 O O . LYS A 1 105 ? 9.602 13.742 24.5 1 54.84 105 LYS A O 1
ATOM 790 N N . GLN A 1 106 ? 8.883 15.148 26 1 52.66 106 GLN A N 1
ATOM 791 C CA . GLN A 1 106 ? 9.922 15.016 27.016 1 52.66 106 GLN A CA 1
ATOM 792 C C . GLN A 1 106 ? 9.859 13.656 27.688 1 52.66 106 GLN A C 1
ATOM 794 O O . GLN A 1 106 ? 8.844 13.297 28.281 1 52.66 106 GLN A O 1
ATOM 799 N N . GLY A 1 107 ? 10.766 12.625 27.359 1 57.09 107 GLY A N 1
ATOM 800 C CA . GLY A 1 107 ? 11.023 11.398 28.078 1 57.09 107 GLY A CA 1
ATOM 801 C C . GLY A 1 107 ? 10.641 10.148 27.312 1 57.09 107 GLY A C 1
ATOM 802 O O . GLY A 1 107 ? 10.961 9.031 27.719 1 57.09 107 GLY A O 1
ATOM 803 N N . GLY A 1 108 ? 9.758 10.195 26.328 1 57.47 108 GLY A N 1
ATOM 804 C CA . GLY A 1 108 ? 9.32 8.945 25.734 1 57.47 108 GLY A CA 1
ATOM 805 C C . GLY A 1 108 ? 9.969 8.656 24.391 1 57.47 108 GLY A C 1
ATOM 806 O O . GLY A 1 108 ? 10.805 9.438 23.922 1 57.47 108 GLY A O 1
ATOM 807 N N . GLU A 1 109 ? 9.977 7.371 23.875 1 67.94 109 GLU A N 1
ATOM 808 C CA . GLU A 1 109 ? 10.484 6.934 22.578 1 67.94 109 GLU A CA 1
ATOM 809 C C . GLU A 1 109 ? 10.008 7.855 21.453 1 67.94 109 GLU A C 1
ATOM 811 O O . GLU A 1 109 ? 8.867 8.328 21.469 1 67.94 109 GLU A O 1
ATOM 816 N N . PRO A 1 110 ? 10.953 8.359 20.75 1 80.19 110 PRO A N 1
ATOM 817 C CA . PRO A 1 110 ? 10.617 9.258 19.641 1 80.19 110 PRO A CA 1
ATOM 818 C C . PRO A 1 110 ? 9.461 8.727 18.797 1 80.19 110 PRO A C 1
ATOM 820 O O . PRO A 1 110 ? 9.375 7.523 18.547 1 80.19 110 PRO A O 1
ATOM 823 N N . MET A 1 111 ? 8.531 9.586 18.578 1 88.44 111 MET A N 1
ATOM 824 C CA . MET A 1 111 ? 7.383 9.242 17.75 1 88.44 111 MET A CA 1
ATOM 825 C C . MET A 1 111 ? 7.809 8.977 16.297 1 88.44 111 MET A C 1
ATOM 827 O O . MET A 1 111 ? 8.711 9.633 15.789 1 88.44 111 MET A O 1
ATOM 831 N N . ASP A 1 112 ? 7.262 7.977 15.664 1 94.69 112 ASP A N 1
ATOM 832 C CA . ASP A 1 112 ? 7.445 7.754 14.234 1 94.69 112 ASP A CA 1
ATOM 833 C C . ASP A 1 112 ? 6.66 8.773 13.414 1 94.69 112 ASP A C 1
ATOM 835 O O . ASP A 1 112 ? 5.461 8.602 13.18 1 94.69 112 ASP A O 1
ATOM 839 N N . LEU A 1 113 ? 7.328 9.82 13.039 1 95.81 113 LEU A N 1
ATOM 840 C CA . LEU A 1 113 ? 6.664 10.93 12.367 1 95.81 113 LEU A CA 1
ATOM 841 C C . LEU A 1 113 ? 6.582 10.672 10.859 1 95.81 113 LEU A C 1
ATOM 843 O O . LEU A 1 113 ? 6.113 11.531 10.109 1 95.81 113 LEU A O 1
ATOM 847 N N . HIS A 1 114 ? 6.941 9.562 10.367 1 97.56 114 HIS A N 1
ATOM 848 C CA . HIS A 1 114 ? 7.113 9.297 8.945 1 97.56 114 HIS A CA 1
ATOM 849 C C . HIS A 1 114 ? 5.766 9.242 8.227 1 97.56 114 HIS A C 1
ATOM 851 O O . HIS A 1 114 ? 5.695 9.406 7.008 1 97.56 114 HIS A O 1
ATOM 857 N N . CYS A 1 115 ? 4.746 9.008 8.992 1 98.31 115 CYS A N 1
ATOM 858 C CA . CYS A 1 115 ? 3.41 9.07 8.414 1 98.31 115 CYS A CA 1
ATOM 859 C C . CYS A 1 115 ? 2.422 9.711 9.383 1 98.31 115 CYS A C 1
ATOM 861 O O . CYS A 1 115 ? 2.318 9.289 10.539 1 98.31 115 CYS A O 1
ATOM 863 N N . VAL A 1 116 ? 1.725 10.703 8.961 1 97.81 116 VAL A N 1
ATOM 864 C CA . VAL A 1 116 ? 0.727 11.414 9.758 1 97.81 116 VAL A CA 1
ATOM 865 C C . VAL A 1 116 ? -0.589 11.484 8.984 1 97.81 116 VAL A C 1
ATOM 867 O O . VAL A 1 116 ? -0.612 11.891 7.82 1 97.81 116 VAL A O 1
ATOM 870 N N . LEU A 1 117 ? -1.648 11.023 9.633 1 98.31 117 LEU A N 1
ATOM 871 C CA . LEU A 1 117 ? -2.973 11.102 9.023 1 98.31 117 LEU A CA 1
ATOM 872 C C . LEU A 1 117 ? -3.824 12.164 9.711 1 98.31 117 LEU A C 1
ATOM 874 O O . LEU A 1 117 ? -3.785 12.312 10.93 1 98.31 117 LEU A O 1
ATOM 878 N N . VAL A 1 118 ? -4.523 12.891 8.922 1 97.06 118 VAL A N 1
ATOM 879 C CA . VAL A 1 118 ? -5.598 13.758 9.406 1 97.06 118 VAL A CA 1
ATOM 880 C C . VAL A 1 118 ? -6.949 13.117 9.102 1 97.06 118 VAL A C 1
ATOM 882 O O . VAL A 1 118 ? -7.215 12.719 7.965 1 97.06 118 VAL A O 1
ATOM 885 N N . THR A 1 119 ? -7.758 12.93 10.047 1 95.81 119 THR A N 1
ATOM 886 C CA . THR A 1 119 ? -9.055 12.289 9.898 1 95.81 119 THR A CA 1
ATOM 887 C C . THR A 1 119 ? -10.18 13.273 10.195 1 95.81 119 THR A C 1
ATOM 889 O O . THR A 1 119 ? -9.945 14.352 10.75 1 95.81 119 THR A O 1
ATOM 892 N N . ASN A 1 120 ? -11.398 12.914 9.719 1 92.69 120 ASN A N 1
ATOM 893 C CA . ASN A 1 120 ? -12.578 13.703 10.039 1 92.69 120 ASN A CA 1
ATOM 894 C C . ASN A 1 120 ? -12.953 13.578 11.516 1 92.69 120 ASN A C 1
ATOM 896 O O . ASN A 1 120 ? -12.781 12.516 12.117 1 92.69 120 ASN A O 1
ATOM 900 N N . PRO A 1 121 ? -13.383 14.766 12.031 1 82.88 121 PRO A N 1
ATOM 901 C CA . PRO A 1 121 ? -13.914 14.648 13.383 1 82.88 121 PRO A CA 1
ATOM 902 C C . PRO A 1 121 ? -15.188 13.805 13.445 1 82.88 121 PRO A C 1
ATOM 904 O O . PRO A 1 121 ? -15.844 13.594 12.422 1 82.88 121 PRO A O 1
ATOM 907 N N . HIS A 1 122 ? -15.328 13.211 14.492 1 75.25 122 HIS A N 1
ATOM 908 C CA . HIS A 1 122 ? -16.5 12.359 14.672 1 75.25 122 HIS A CA 1
ATOM 909 C C . HIS A 1 122 ? -17.766 13.07 14.219 1 75.25 122 HIS A C 1
ATOM 911 O O . HIS A 1 122 ? -18.078 14.156 14.703 1 75.25 122 HIS A O 1
ATOM 917 N N . GLY A 1 123 ? -18.359 12.539 13.258 1 69 123 GLY A N 1
ATOM 918 C CA . GLY A 1 123 ? -19.703 12.914 12.859 1 69 123 GLY A CA 1
ATOM 919 C C . GLY A 1 123 ? -19.734 14.094 11.906 1 69 123 GLY A C 1
ATOM 920 O O . GLY A 1 123 ? -20.812 14.602 11.578 1 69 123 GLY A O 1
ATOM 921 N N . SER A 1 124 ? -18.656 14.734 11.648 1 72 124 SER A N 1
ATOM 922 C CA . SER A 1 124 ? -18.719 15.875 10.742 1 72 124 SER A CA 1
ATOM 923 C C . SER A 1 124 ? -17.531 15.891 9.789 1 72 124 SER A C 1
ATOM 925 O O . SER A 1 124 ? -16.516 15.242 10.047 1 72 124 SER A O 1
ATOM 927 N N . THR A 1 125 ? -17.859 16.469 8.625 1 72.44 125 THR A N 1
ATOM 928 C CA . THR A 1 125 ? -16.766 16.734 7.691 1 72.44 125 THR A CA 1
ATOM 929 C C . THR A 1 125 ? -15.938 17.938 8.148 1 72.44 125 THR A C 1
ATOM 931 O O . THR A 1 125 ? -16.484 18.891 8.711 1 72.44 125 THR A O 1
ATOM 934 N N . TRP A 1 126 ? -14.695 17.688 8.125 1 74.19 126 TRP A N 1
ATOM 935 C CA . TRP A 1 126 ? -13.766 18.734 8.547 1 74.19 126 TRP A CA 1
ATOM 936 C C . TRP A 1 126 ? -13.852 19.938 7.625 1 74.19 126 TRP A C 1
ATOM 938 O O . TRP A 1 126 ? -13.609 19.828 6.422 1 74.19 126 TRP A O 1
ATOM 948 N N . LYS A 1 127 ? -14.656 20.969 8.078 1 78.88 127 LYS A N 1
ATOM 949 C CA . LYS A 1 127 ? -14.734 22.203 7.309 1 78.88 127 LYS A CA 1
ATOM 950 C C . LYS A 1 127 ? -13.719 23.234 7.801 1 78.88 127 LYS A C 1
ATOM 952 O O . LYS A 1 127 ? -13.977 23.953 8.766 1 78.88 127 LYS A O 1
ATOM 957 N N . ASP A 1 128 ? -12.531 23.125 7.449 1 86.69 128 ASP A N 1
ATOM 958 C CA . ASP A 1 128 ? -11.422 24.016 7.773 1 86.69 128 ASP A CA 1
ATOM 959 C C . ASP A 1 128 ? -10.867 24.688 6.52 1 86.69 128 ASP A C 1
ATOM 961 O O . ASP A 1 128 ? -10.5 24 5.559 1 86.69 128 ASP A O 1
ATOM 965 N N . PRO A 1 129 ? -10.93 26.031 6.477 1 91.5 129 PRO A N 1
ATOM 966 C CA . PRO A 1 129 ? -10.406 26.734 5.309 1 91.5 129 PRO A CA 1
ATOM 967 C C . PRO A 1 129 ? -8.977 26.328 4.965 1 91.5 129 PRO A C 1
ATOM 969 O O . PRO A 1 129 ? -8.602 26.297 3.787 1 91.5 129 PRO A O 1
ATOM 972 N N . ALA A 1 130 ? -8.211 26.078 6.004 1 95.12 130 ALA A N 1
ATOM 973 C CA . ALA A 1 130 ? -6.836 25.641 5.762 1 95.12 130 ALA A CA 1
ATOM 974 C C . ALA A 1 130 ? -6.797 24.312 5.016 1 95.12 130 ALA A C 1
ATOM 976 O O . ALA A 1 130 ? -6.016 24.141 4.078 1 95.12 130 ALA A O 1
ATOM 977 N N . LEU A 1 131 ? -7.633 23.406 5.344 1 95.06 131 LEU A N 1
ATOM 978 C CA . LEU A 1 131 ? -7.707 22.109 4.672 1 95.06 131 LEU A CA 1
ATOM 979 C C . LEU A 1 131 ? -8.18 22.281 3.23 1 95.06 131 LEU A C 1
ATOM 981 O O . LEU A 1 131 ? -7.688 21.594 2.328 1 95.06 131 LEU A O 1
ATOM 985 N N . SER A 1 132 ? -9.125 23.172 3.076 1 95 132 SER A N 1
ATOM 986 C CA . SER A 1 132 ? -9.602 23.453 1.724 1 95 132 SER A CA 1
ATOM 987 C C . SER A 1 132 ? -8.469 23.906 0.816 1 95 132 SER A C 1
ATOM 989 O O . SER A 1 132 ? -8.406 23.531 -0.355 1 95 132 SER A O 1
ATOM 991 N N . LYS A 1 133 ? -7.648 24.734 1.37 1 95.25 133 LYS A N 1
ATOM 992 C CA . LYS A 1 133 ? -6.492 25.219 0.615 1 95.25 133 LYS A CA 1
ATOM 993 C C . LYS A 1 133 ? -5.555 24.062 0.259 1 95.25 133 LYS A C 1
ATOM 995 O O . LYS A 1 133 ? -5.078 23.969 -0.874 1 95.25 133 LYS A O 1
ATOM 1000 N N . VAL A 1 134 ? -5.305 23.219 1.183 1 96.44 134 VAL A N 1
ATOM 1001 C CA . VAL A 1 134 ? -4.441 22.062 0.95 1 96.44 134 VAL A CA 1
ATOM 1002 C C . VAL A 1 134 ? -5.07 21.156 -0.099 1 96.44 134 VAL A C 1
ATOM 1004 O O . VAL A 1 134 ? -4.387 20.672 -1.01 1 96.44 134 VAL A O 1
ATOM 1007 N N . ASN A 1 135 ? -6.371 20.938 0.017 1 95.75 135 ASN A N 1
ATOM 1008 C CA . ASN A 1 135 ? -7.094 20.141 -0.96 1 95.75 135 ASN A CA 1
ATOM 1009 C C . ASN A 1 135 ? -6.977 20.719 -2.365 1 95.75 135 ASN A C 1
ATOM 1011 O O . ASN A 1 135 ? -6.805 19.984 -3.336 1 95.75 135 ASN A O 1
ATOM 1015 N N . GLY A 1 136 ? -7.199 21.984 -2.436 1 95.94 136 GLY A N 1
ATOM 1016 C CA . GLY A 1 136 ? -7.051 22.656 -3.717 1 95.94 136 GLY A CA 1
ATOM 1017 C C . GLY A 1 136 ? -5.684 22.453 -4.344 1 95.94 136 GLY A C 1
ATOM 1018 O O . GLY A 1 136 ? -5.578 22.203 -5.547 1 95.94 136 GLY A O 1
ATOM 1019 N N . PHE A 1 137 ? -4.691 22.562 -3.594 1 96.56 137 PHE A N 1
ATOM 1020 C CA . PHE A 1 137 ? -3.326 22.344 -4.059 1 96.56 137 PHE A CA 1
ATOM 1021 C C . PHE A 1 137 ? -3.162 20.922 -4.598 1 96.56 137 PHE A C 1
ATOM 1023 O O . PHE A 1 137 ? -2.576 20.719 -5.66 1 96.56 137 PHE A O 1
ATOM 1030 N N . CYS A 1 138 ? -3.627 19.953 -3.863 1 96.31 138 CYS A N 1
ATOM 1031 C CA . CYS A 1 138 ? -3.545 18.562 -4.297 1 96.31 138 CYS A CA 1
ATOM 1032 C C . CYS A 1 138 ? -4.27 18.359 -5.625 1 96.31 138 CYS A C 1
ATOM 1034 O O . CYS A 1 138 ? -3.76 17.672 -6.516 1 96.31 138 CYS A O 1
ATOM 1036 N N . LYS A 1 139 ? -5.414 18.984 -5.727 1 96.31 139 LYS A N 1
ATOM 1037 C CA . LYS A 1 139 ? -6.191 18.891 -6.961 1 96.31 139 LYS A CA 1
ATOM 1038 C C . LYS A 1 139 ? -5.422 19.484 -8.141 1 96.31 139 LYS A C 1
ATOM 1040 O O . LYS A 1 139 ? -5.363 18.875 -9.211 1 96.31 139 LYS A O 1
ATOM 1045 N N . GLU A 1 140 ? -4.871 20.641 -7.891 1 95.12 140 GLU A N 1
ATOM 1046 C CA . GLU A 1 140 ? -4.082 21.297 -8.93 1 95.12 140 GLU A CA 1
ATOM 1047 C C . GLU A 1 140 ? -2.875 20.438 -9.32 1 95.12 140 GLU A C 1
ATOM 1049 O O . GLU A 1 140 ? -2.543 20.328 -10.5 1 95.12 140 GLU A O 1
ATOM 1054 N N . SER A 1 141 ? -2.26 19.938 -8.367 1 95.81 141 SER A N 1
ATOM 1055 C CA . SER A 1 141 ? -1.107 19.078 -8.609 1 95.81 141 SER A CA 1
ATOM 1056 C C . SER A 1 141 ? -1.492 17.844 -9.43 1 95.81 141 SER A C 1
ATOM 1058 O O . SER A 1 141 ? -0.765 17.453 -10.344 1 95.81 141 SER A O 1
ATOM 1060 N N . ARG A 1 142 ? -2.637 17.219 -9.07 1 94.25 142 ARG A N 1
ATOM 1061 C CA . ARG A 1 142 ? -3.107 16.047 -9.797 1 94.25 142 ARG A CA 1
ATOM 1062 C C . ARG A 1 142 ? -3.348 16.375 -11.266 1 94.25 142 ARG A C 1
ATOM 1064 O O . ARG A 1 142 ? -3.074 15.547 -12.141 1 94.25 142 ARG A O 1
ATOM 1071 N N . CYS A 1 143 ? -3.809 17.594 -11.547 1 95.06 143 CYS A N 1
ATOM 1072 C CA . CYS A 1 143 ? -4.051 18.031 -12.922 1 95.06 143 CYS A CA 1
ATOM 1073 C C . CYS A 1 143 ? -2.742 18.141 -13.695 1 95.06 143 CYS A C 1
ATOM 1075 O O . CYS A 1 143 ? -2.73 18.016 -14.922 1 95.06 143 CYS A O 1
ATOM 1077 N N . LEU A 1 144 ? -1.647 18.344 -12.977 1 95 144 LEU A N 1
ATOM 1078 C CA . LEU A 1 144 ? -0.324 18.438 -13.578 1 95 144 LEU A CA 1
ATOM 1079 C C . LEU A 1 144 ? 0.397 17.109 -13.523 1 95 144 LEU A C 1
ATOM 1081 O O . LEU A 1 144 ? 1.61 17.031 -13.727 1 95 144 LEU A O 1
ATOM 1085 N N . ASP A 1 145 ? -0.252 16.031 -13.164 1 93.12 145 ASP A N 1
ATOM 1086 C CA . ASP A 1 145 ? 0.235 14.656 -13.094 1 93.12 145 ASP A CA 1
ATOM 1087 C C . ASP A 1 145 ? 1.225 14.477 -11.945 1 93.12 145 ASP A C 1
ATOM 1089 O O . ASP A 1 145 ? 2.105 13.617 -12 1 93.12 145 ASP A O 1
ATOM 1093 N N . GLN A 1 146 ? 1.124 15.43 -10.945 1 93.69 146 GLN A N 1
ATOM 1094 C CA . GLN A 1 146 ? 1.869 15.289 -9.695 1 93.69 146 GLN A CA 1
ATOM 1095 C C . GLN A 1 146 ? 0.987 14.719 -8.586 1 93.69 146 GLN A C 1
ATOM 1097 O O . GLN A 1 146 ? 0.418 15.469 -7.793 1 93.69 146 GLN A O 1
ATOM 1102 N N . TRP A 1 147 ? 1.009 13.422 -8.461 1 93.19 147 TRP A N 1
ATOM 1103 C CA . TRP A 1 147 ? 0.036 12.734 -7.617 1 93.19 147 TRP A CA 1
ATOM 1104 C C . TRP A 1 147 ? 0.405 12.852 -6.145 1 93.19 147 TRP A C 1
ATOM 1106 O O . TRP A 1 147 ? -0.456 12.734 -5.27 1 93.19 147 TRP A O 1
ATOM 1116 N N . VAL A 1 148 ? 1.693 13.008 -5.895 1 96.5 148 VAL A N 1
ATOM 1117 C CA . VAL A 1 148 ? 2.178 13.164 -4.527 1 96.5 148 VAL A CA 1
ATOM 1118 C C . VAL A 1 148 ? 3.125 14.359 -4.445 1 96.5 148 VAL A C 1
ATOM 1120 O O . VAL A 1 148 ? 4.348 14.188 -4.441 1 96.5 148 VAL A O 1
ATOM 1123 N N . PRO A 1 149 ? 2.562 15.531 -4.379 1 96.31 149 PRO A N 1
ATOM 1124 C CA . PRO A 1 149 ? 3.424 16.719 -4.355 1 96.31 149 PRO A CA 1
ATOM 1125 C C . PRO A 1 149 ? 4.238 16.828 -3.066 1 96.31 149 PRO A C 1
ATOM 1127 O O . PRO A 1 149 ? 3.859 16.25 -2.043 1 96.31 149 PRO A O 1
ATOM 1130 N N . VAL A 1 150 ? 5.332 17.531 -3.096 1 94.75 150 VAL A N 1
ATOM 1131 C CA . VAL A 1 150 ? 6.262 17.672 -1.979 1 94.75 150 VAL A CA 1
ATOM 1132 C C . VAL A 1 150 ? 6.164 19.078 -1.4 1 94.75 150 VAL A C 1
ATOM 1134 O O . VAL A 1 150 ? 6.137 20.062 -2.145 1 94.75 150 VAL A O 1
ATOM 1137 N N . ILE A 1 151 ? 6.066 19.094 -0.154 1 94.31 151 ILE A N 1
ATOM 1138 C CA . ILE A 1 151 ? 6.051 20.375 0.547 1 94.31 151 ILE A CA 1
ATOM 1139 C C . ILE A 1 151 ? 7.215 20.438 1.535 1 94.31 151 ILE A C 1
ATOM 1141 O O . ILE A 1 151 ? 7.445 19.484 2.291 1 94.31 151 ILE A O 1
ATOM 1145 N N . ASN A 1 152 ? 7.922 21.516 1.5 1 92.31 152 ASN A N 1
ATOM 1146 C CA . ASN A 1 152 ? 8.922 21.797 2.523 1 92.31 152 ASN A CA 1
ATOM 1147 C C . ASN A 1 152 ? 8.359 22.703 3.617 1 92.31 152 ASN A C 1
ATOM 1149 O O . ASN A 1 152 ? 8.062 23.875 3.371 1 92.31 152 ASN A O 1
ATOM 1153 N N . LEU A 1 153 ? 8.234 22.109 4.797 1 92.94 153 LEU A N 1
ATOM 1154 C CA . LEU A 1 153 ? 7.703 22.906 5.891 1 92.94 153 LEU A CA 1
ATOM 1155 C C . LEU A 1 153 ? 8.672 24.016 6.277 1 92.94 153 LEU A C 1
ATOM 1157 O O . LEU A 1 153 ? 9.883 23.797 6.305 1 92.94 153 LEU A O 1
ATOM 1161 N N . PRO A 1 154 ? 8.031 25.172 6.469 1 83.88 154 PRO A N 1
ATOM 1162 C CA . PRO A 1 154 ? 8.883 26.312 6.77 1 83.88 154 PRO A CA 1
ATOM 1163 C C . PRO A 1 154 ? 9.594 26.188 8.109 1 83.88 154 PRO A C 1
ATOM 1165 O O . PRO A 1 154 ? 9.078 25.562 9.031 1 83.88 154 PRO A O 1
ATOM 1168 N N . GLU A 1 155 ? 10.984 26.625 8.164 1 77.38 155 GLU A N 1
ATOM 1169 C CA . GLU A 1 155 ? 11.742 26.641 9.414 1 77.38 155 GLU A CA 1
ATOM 1170 C C . GLU A 1 155 ? 11.086 27.547 10.445 1 77.38 155 GLU A C 1
ATOM 1172 O O . GLU A 1 155 ? 10.562 28.609 10.102 1 77.38 155 GLU A O 1
ATOM 1177 N N . ARG A 1 156 ? 10.719 26.953 11.57 1 60.34 156 ARG A N 1
ATOM 1178 C CA . ARG A 1 156 ? 10.234 27.828 12.633 1 60.34 156 ARG A CA 1
ATOM 1179 C C . ARG A 1 156 ? 11.383 28.359 13.477 1 60.34 156 ARG A C 1
ATOM 1181 O O . ARG A 1 156 ? 12.438 27.734 13.562 1 60.34 156 ARG A O 1
ATOM 1188 N N . MET B 1 1 ? -40.188 -17.375 -19.406 1 33.25 1 MET B N 1
ATOM 1189 C CA . MET B 1 1 ? -38.812 -17.438 -19.812 1 33.25 1 MET B CA 1
ATOM 1190 C C . MET B 1 1 ? -37.875 -17.578 -18.594 1 33.25 1 MET B C 1
ATOM 1192 O O . MET B 1 1 ? -37.969 -16.797 -17.641 1 33.25 1 MET B O 1
ATOM 1196 N N . THR B 1 2 ? -37.438 -18.891 -18.172 1 32.84 2 THR B N 1
ATOM 1197 C CA . THR B 1 2 ? -36.75 -19.391 -16.984 1 32.84 2 THR B CA 1
ATOM 1198 C C . THR B 1 2 ? -35.375 -18.719 -16.828 1 32.84 2 THR B C 1
ATOM 1200 O O . THR B 1 2 ? -34.562 -18.75 -17.75 1 32.84 2 THR B O 1
ATOM 1203 N N . PHE B 1 3 ? -35.25 -17.547 -16.266 1 38.25 3 PHE B N 1
ATOM 1204 C CA . PHE B 1 3 ? -34.062 -16.812 -15.867 1 38.25 3 PHE B CA 1
ATOM 1205 C C . PHE B 1 3 ? -33.031 -17.734 -15.211 1 38.25 3 PHE B C 1
ATOM 1207 O O . PHE B 1 3 ? -33.188 -18.109 -14.047 1 38.25 3 PHE B O 1
ATOM 1214 N N . GLU B 1 4 ? -32.562 -18.844 -16 1 35.69 4 GLU B N 1
ATOM 1215 C CA . GLU B 1 4 ? -31.766 -20 -15.625 1 35.69 4 GLU B CA 1
ATOM 1216 C C . GLU B 1 4 ? -30.594 -19.594 -14.734 1 35.69 4 GLU B C 1
ATOM 1218 O O . GLU B 1 4 ? -30.031 -18.5 -14.898 1 35.69 4 GLU B O 1
ATOM 1223 N N . GLU B 1 5 ? -30.297 -20.234 -13.578 1 38.97 5 GLU B N 1
ATOM 1224 C CA . GLU B 1 5 ? -29.312 -20.516 -12.531 1 38.97 5 GLU B CA 1
ATOM 1225 C C . GLU B 1 5 ? -27.922 -20.688 -13.117 1 38.97 5 GLU B C 1
ATOM 1227 O O . GLU B 1 5 ? -27.016 -21.203 -12.445 1 38.97 5 GLU B O 1
ATOM 1232 N N . LEU B 1 6 ? -27.688 -20.641 -14.43 1 40.34 6 LEU B N 1
ATOM 1233 C CA . LEU B 1 6 ? -26.453 -20.859 -15.18 1 40.34 6 LEU B CA 1
ATOM 1234 C C . LEU B 1 6 ? -25.344 -19.953 -14.68 1 40.34 6 LEU B C 1
ATOM 1236 O O . LEU B 1 6 ? -24.188 -20.078 -15.102 1 40.34 6 LEU B O 1
ATOM 1240 N N . SER B 1 7 ? -25.609 -18.953 -14.055 1 42.97 7 SER B N 1
ATOM 1241 C CA . SER B 1 7 ? -24.578 -17.953 -13.789 1 42.97 7 SER B CA 1
ATOM 1242 C C . SER B 1 7 ? -23.609 -18.438 -12.719 1 42.97 7 SER B C 1
ATOM 1244 O O . SER B 1 7 ? -22.438 -18.031 -12.711 1 42.97 7 SER B O 1
ATOM 1246 N N . GLY B 1 8 ? -24.016 -19.266 -11.75 1 42.34 8 GLY B N 1
ATOM 1247 C CA . GLY B 1 8 ? -23.25 -19.781 -10.633 1 42.34 8 GLY B CA 1
ATOM 1248 C C . GLY B 1 8 ? -22.234 -20.844 -11.039 1 42.34 8 GLY B C 1
ATOM 1249 O O . GLY B 1 8 ? -21.125 -20.891 -10.516 1 42.34 8 GLY B O 1
ATOM 1250 N N . ASP B 1 9 ? -22.688 -21.891 -11.742 1 44.38 9 ASP B N 1
ATOM 1251 C CA . ASP B 1 9 ? -21.906 -23.031 -12.172 1 44.38 9 ASP B CA 1
ATOM 1252 C C . ASP B 1 9 ? -20.703 -22.594 -13.016 1 44.38 9 ASP B C 1
ATOM 1254 O O . ASP B 1 9 ? -19.609 -23.141 -12.891 1 44.38 9 ASP B O 1
ATOM 1258 N N . GLN B 1 10 ? -20.875 -21.766 -13.969 1 43.84 10 GLN B N 1
ATOM 1259 C CA . GLN B 1 10 ? -19.828 -21.266 -14.852 1 43.84 10 GLN B CA 1
ATOM 1260 C C . GLN B 1 10 ? -18.719 -20.578 -14.062 1 43.84 10 GLN B C 1
ATOM 1262 O O . GLN B 1 10 ? -17.547 -20.703 -14.398 1 43.84 10 GLN B O 1
ATOM 1267 N N . THR B 1 11 ? -19.156 -19.922 -12.961 1 51.94 11 THR B N 1
ATOM 1268 C CA . THR B 1 11 ? -18.156 -19.234 -12.148 1 51.94 11 THR B CA 1
ATOM 1269 C C . THR B 1 11 ? -17.25 -20.219 -11.445 1 51.94 11 THR B C 1
ATOM 1271 O O . THR B 1 11 ? -16.031 -20 -11.359 1 51.94 11 THR B O 1
ATOM 1274 N N . THR B 1 12 ? -17.906 -21.359 -10.969 1 50.69 12 THR B N 1
ATOM 1275 C CA . THR B 1 12 ? -17.125 -22.375 -10.281 1 50.69 12 THR B CA 1
ATOM 1276 C C . THR B 1 12 ? -16.203 -23.094 -11.258 1 50.69 12 THR B C 1
ATOM 1278 O O . THR B 1 12 ? -15.047 -23.391 -10.938 1 50.69 12 THR B O 1
ATOM 1281 N N . GLU B 1 13 ? -16.766 -23.547 -12.438 1 52.31 13 GLU B N 1
ATOM 1282 C CA . GLU B 1 13 ? -15.922 -24.203 -13.438 1 52.31 13 GLU B CA 1
ATOM 1283 C C . GLU B 1 13 ? -14.758 -23.297 -13.852 1 52.31 13 GLU B C 1
ATOM 1285 O O . GLU B 1 13 ? -13.633 -23.781 -14.023 1 52.31 13 GLU B O 1
ATOM 1290 N N . SER B 1 14 ? -15.07 -22.078 -13.859 1 62.66 14 SER B N 1
ATOM 1291 C CA . SER B 1 14 ? -14.039 -21.125 -14.25 1 62.66 14 SER B CA 1
ATOM 1292 C C . SER B 1 14 ? -12.984 -20.984 -13.164 1 62.66 14 SER B C 1
ATOM 1294 O O . SER B 1 14 ? -11.781 -20.984 -13.453 1 62.66 14 SER B O 1
ATOM 1296 N N . MET B 1 15 ? -13.43 -21.312 -11.992 1 69.69 15 MET B N 1
ATOM 1297 C CA . MET B 1 15 ? -12.484 -21.172 -10.891 1 69.69 15 MET B CA 1
ATOM 1298 C C . MET B 1 15 ? -11.578 -22.391 -10.789 1 69.69 15 MET B C 1
ATOM 1300 O O . MET B 1 15 ? -10.391 -22.266 -10.508 1 69.69 15 MET B O 1
ATOM 1304 N N . ASP B 1 16 ? -12.18 -23.578 -11.07 1 78.19 16 ASP B N 1
ATOM 1305 C CA . ASP B 1 16 ? -11.367 -24.781 -11.047 1 78.19 16 ASP B CA 1
ATOM 1306 C C . ASP B 1 16 ? -10.328 -24.766 -12.172 1 78.19 16 ASP B C 1
ATOM 1308 O O . ASP B 1 16 ? -9.188 -25.172 -11.961 1 78.19 16 ASP B O 1
ATOM 1312 N N . THR B 1 17 ? -10.758 -24.312 -13.258 1 86.81 17 THR B N 1
ATOM 1313 C CA . THR B 1 17 ? -9.859 -24.25 -14.406 1 86.81 17 THR B CA 1
ATOM 1314 C C . THR B 1 17 ? -8.742 -23.234 -14.172 1 86.81 17 THR B C 1
ATOM 1316 O O . THR B 1 17 ? -7.578 -23.516 -14.477 1 86.81 17 THR B O 1
ATOM 1319 N N . VAL B 1 18 ? -9.078 -22.234 -13.516 1 93.75 18 VAL B N 1
ATOM 1320 C CA . VAL B 1 18 ? -8.07 -21.203 -13.273 1 93.75 18 VAL B CA 1
ATOM 1321 C C . VAL B 1 18 ? -7.102 -21.672 -12.195 1 93.75 18 VAL B C 1
ATOM 1323 O O . VAL B 1 18 ? -5.906 -21.375 -12.25 1 93.75 18 VAL B O 1
ATOM 1326 N N . GLY B 1 19 ? -7.648 -22.453 -11.234 1 93.88 19 GLY B N 1
ATOM 1327 C CA . GLY B 1 19 ? -6.785 -23.031 -10.227 1 93.88 19 GLY B CA 1
ATOM 1328 C C . GLY B 1 19 ? -5.715 -23.938 -10.805 1 93.88 19 GLY B C 1
ATOM 1329 O O . GLY B 1 19 ? -4.551 -23.875 -10.398 1 93.88 19 GLY B O 1
ATOM 1330 N N . LYS B 1 20 ? -6.121 -24.734 -11.734 1 93.06 20 LYS B N 1
ATOM 1331 C CA . LYS B 1 20 ? -5.168 -25.609 -12.406 1 93.06 20 LYS B CA 1
ATOM 1332 C C . LYS B 1 20 ? -4.156 -24.812 -13.219 1 93.06 20 LYS B C 1
ATOM 1334 O O . LYS B 1 20 ? -2.971 -25.141 -13.25 1 93.06 20 LYS B O 1
ATOM 1339 N N . ALA B 1 21 ? -4.664 -23.781 -13.875 1 95.25 21 ALA B N 1
ATOM 1340 C CA . ALA B 1 21 ? -3.775 -22.906 -14.625 1 95.25 21 ALA B CA 1
ATOM 1341 C C . ALA B 1 21 ? -2.748 -22.25 -13.711 1 95.25 21 ALA B C 1
ATOM 1343 O O . ALA B 1 21 ? -1.569 -22.141 -14.062 1 95.25 21 ALA B O 1
ATOM 1344 N N . LEU B 1 22 ? -3.191 -21.828 -12.578 1 96.12 22 LEU B N 1
ATOM 1345 C CA . LEU B 1 22 ? -2.303 -21.203 -11.609 1 96.12 22 LEU B CA 1
ATOM 1346 C C . LEU B 1 22 ? -1.219 -22.172 -11.148 1 96.12 22 LEU B C 1
ATOM 1348 O O . LEU B 1 22 ? -0.046 -21.797 -11.055 1 96.12 22 LEU B O 1
ATOM 1352 N N . GLU B 1 23 ? -1.577 -23.375 -10.914 1 94.94 23 GLU B N 1
ATOM 1353 C CA . GLU B 1 23 ? -0.603 -24.391 -10.539 1 94.94 23 GLU B CA 1
ATOM 1354 C C . GLU B 1 23 ? 0.468 -24.562 -11.617 1 94.94 23 GLU B C 1
ATOM 1356 O O . GLU B 1 23 ? 1.655 -24.672 -11.305 1 94.94 23 GLU B O 1
ATOM 1361 N N . GLU B 1 24 ? 0.036 -24.562 -12.82 1 94.06 24 GLU B N 1
ATOM 1362 C CA . GLU B 1 24 ? 0.954 -24.703 -13.945 1 94.06 24 GLU B CA 1
ATOM 1363 C C . GLU B 1 24 ? 1.897 -23.516 -14.047 1 94.06 24 GLU B C 1
ATOM 1365 O O . GLU B 1 24 ? 3.086 -23.672 -14.328 1 94.06 24 GLU B O 1
ATOM 1370 N N . VAL B 1 25 ? 1.359 -22.344 -13.812 1 95.81 25 VAL B N 1
ATOM 1371 C CA . VAL B 1 25 ? 2.178 -21.141 -13.852 1 95.81 25 VAL B CA 1
ATOM 1372 C C . VAL B 1 25 ? 3.287 -21.234 -12.805 1 95.81 25 VAL B C 1
ATOM 1374 O O . VAL B 1 25 ? 4.457 -20.984 -13.109 1 95.81 25 VAL B O 1
ATOM 1377 N N . ILE B 1 26 ? 2.961 -21.625 -11.609 1 95.25 26 ILE B N 1
ATOM 1378 C CA . ILE B 1 26 ? 3.93 -21.719 -10.523 1 95.25 26 ILE B CA 1
ATOM 1379 C C . ILE B 1 26 ? 4.969 -22.781 -10.852 1 95.25 26 ILE B C 1
ATOM 1381 O O . ILE B 1 26 ? 6.172 -22.547 -10.695 1 95.25 26 ILE B O 1
ATOM 1385 N N . SER B 1 27 ? 4.492 -23.859 -11.352 1 93.75 27 SER B N 1
ATOM 1386 C CA . SER B 1 27 ? 5.379 -24.969 -11.68 1 93.75 27 SER B CA 1
ATOM 1387 C C . SER B 1 27 ? 6.379 -24.578 -12.758 1 93.75 27 SER B C 1
ATOM 1389 O O . SER B 1 27 ? 7.527 -25.031 -12.75 1 93.75 27 SER B O 1
ATOM 1391 N N . SER B 1 28 ? 5.93 -23.75 -13.656 1 92.38 28 SER B N 1
ATOM 1392 C CA . SER B 1 28 ? 6.789 -23.328 -14.75 1 92.38 28 SER B CA 1
ATOM 1393 C C . SER B 1 28 ? 7.734 -22.203 -14.312 1 92.38 28 SER B C 1
ATOM 1395 O O . SER B 1 28 ? 8.867 -22.125 -14.789 1 92.38 28 SER B O 1
ATOM 1397 N N . ALA B 1 29 ? 7.32 -21.375 -13.438 1 93.62 29 ALA B N 1
ATOM 1398 C CA . ALA B 1 29 ? 8.07 -20.188 -13.031 1 93.62 29 ALA B CA 1
ATOM 1399 C C . ALA B 1 29 ? 9.141 -20.547 -12 1 93.62 29 ALA B C 1
ATOM 1401 O O . ALA B 1 29 ? 10.203 -19.922 -11.945 1 93.62 29 ALA B O 1
ATOM 1402 N N . LEU B 1 30 ? 8.945 -21.594 -11.227 1 92.06 30 LEU B N 1
ATOM 1403 C CA . LEU B 1 30 ? 9.789 -21.938 -10.086 1 92.06 30 LEU B CA 1
ATOM 1404 C C . LEU B 1 30 ? 11.203 -22.297 -10.547 1 92.06 30 LEU B C 1
ATOM 1406 O O . LEU B 1 30 ? 12.172 -21.688 -10.078 1 92.06 30 LEU B O 1
ATOM 1410 N N . PRO B 1 31 ? 11.359 -23.172 -11.578 1 89.69 31 PRO B N 1
ATOM 1411 C CA . PRO B 1 31 ? 12.711 -23.531 -12.016 1 89.69 31 PRO B CA 1
ATOM 1412 C C . PRO B 1 31 ? 13.445 -22.375 -12.695 1 89.69 31 PRO B C 1
ATOM 1414 O O . PRO B 1 31 ? 14.672 -22.375 -12.773 1 89.69 31 PRO B O 1
ATOM 1417 N N . GLN B 1 32 ? 12.719 -21.375 -13.211 1 88.62 32 GLN B N 1
ATOM 1418 C CA . GLN B 1 32 ? 13.312 -20.25 -13.914 1 88.62 32 GLN B CA 1
ATOM 1419 C C . GLN B 1 32 ? 13.75 -19.156 -12.938 1 88.62 32 GLN B C 1
ATOM 1421 O O . GLN B 1 32 ? 14.375 -18.172 -13.344 1 88.62 32 GLN B O 1
ATOM 1426 N N . GLY B 1 33 ? 13.43 -19.297 -11.641 1 91.69 33 GLY B N 1
ATOM 1427 C CA . GLY B 1 33 ? 13.758 -18.266 -10.664 1 91.69 33 GLY B CA 1
ATOM 1428 C C . GLY B 1 33 ? 12.867 -17.047 -10.75 1 91.69 33 GLY B C 1
ATOM 1429 O O . GLY B 1 33 ? 13.289 -15.938 -10.414 1 91.69 33 GLY B O 1
ATOM 1430 N N . CYS B 1 34 ? 11.641 -17.25 -11.227 1 94.69 34 CYS B N 1
ATOM 1431 C CA . CYS B 1 34 ? 10.719 -16.125 -11.453 1 94.69 34 CYS B CA 1
ATOM 1432 C C . CYS B 1 34 ? 9.664 -16.062 -10.359 1 94.69 34 CYS B C 1
ATOM 1434 O O . CYS B 1 34 ? 8.586 -15.508 -10.57 1 94.69 34 CYS B O 1
ATOM 1436 N N . ILE B 1 35 ? 10 -16.609 -9.164 1 95.56 35 ILE B N 1
ATOM 1437 C CA . ILE B 1 35 ? 9.047 -16.625 -8.055 1 95.56 35 ILE B CA 1
ATOM 1438 C C . ILE B 1 35 ? 9.664 -15.93 -6.84 1 95.56 35 ILE B C 1
ATOM 1440 O O . ILE B 1 35 ? 10.828 -16.156 -6.512 1 95.56 35 ILE B O 1
ATOM 1444 N N . THR B 1 36 ? 8.961 -15.008 -6.223 1 96.06 36 THR B N 1
ATOM 1445 C CA . THR B 1 36 ? 9.297 -14.391 -4.941 1 96.06 36 THR B CA 1
ATOM 1446 C C . THR B 1 36 ? 8.258 -14.758 -3.879 1 96.06 36 THR B C 1
ATOM 1448 O O . THR B 1 36 ? 7.059 -14.602 -4.098 1 96.06 36 THR B O 1
ATOM 1451 N N . VAL B 1 37 ? 8.773 -15.32 -2.799 1 96.06 37 VAL B N 1
ATOM 1452 C CA . VAL B 1 37 ? 7.875 -15.766 -1.735 1 96.06 37 VAL B CA 1
ATOM 1453 C C . VAL B 1 37 ? 8.141 -14.961 -0.466 1 96.06 37 VAL B C 1
ATOM 1455 O O . VAL B 1 37 ? 9.297 -14.758 -0.08 1 96.06 37 VAL B O 1
ATOM 1458 N N . GLY B 1 38 ? 7.016 -14.422 0.12 1 96.62 38 GLY B N 1
ATOM 1459 C CA . GLY B 1 38 ? 7.094 -13.664 1.355 1 96.62 38 GLY B CA 1
ATOM 1460 C C . GLY B 1 38 ? 6.539 -12.258 1.228 1 96.62 38 GLY B C 1
ATOM 1461 O O . GLY B 1 38 ? 6.777 -11.578 0.226 1 96.62 38 GLY B O 1
ATOM 1462 N N . VAL B 1 39 ? 5.855 -11.828 2.268 1 96.88 39 VAL B N 1
ATOM 1463 C CA . VAL B 1 39 ? 5.211 -10.523 2.232 1 96.88 39 VAL B CA 1
ATOM 1464 C C . VAL B 1 39 ? 6.266 -9.43 2.094 1 96.88 39 VAL B C 1
ATOM 1466 O O . VAL B 1 39 ? 6.133 -8.531 1.256 1 96.88 39 VAL B O 1
ATOM 1469 N N . TYR B 1 40 ? 7.305 -9.57 2.873 1 96.19 40 TYR B N 1
ATOM 1470 C CA . TYR B 1 40 ? 8.352 -8.555 2.857 1 96.19 40 TYR B CA 1
ATOM 1471 C C . TYR B 1 40 ? 9.102 -8.562 1.531 1 96.19 40 TYR B C 1
ATOM 1473 O O . TYR B 1 40 ? 9.297 -7.516 0.909 1 96.19 40 TYR B O 1
ATOM 1481 N N . GLU B 1 41 ? 9.539 -9.719 1.124 1 96.62 41 GLU B N 1
ATOM 1482 C CA . GLU B 1 41 ? 10.258 -9.859 -0.137 1 96.62 41 GLU B CA 1
ATOM 1483 C C . GLU B 1 41 ? 9.414 -9.383 -1.313 1 96.62 41 GLU B C 1
ATOM 1485 O O . GLU B 1 41 ? 9.922 -8.734 -2.227 1 96.62 41 GLU B O 1
ATOM 1490 N N . ALA B 1 42 ? 8.195 -9.727 -1.276 1 97.62 42 ALA B N 1
ATOM 1491 C CA . ALA B 1 42 ? 7.277 -9.312 -2.33 1 97.62 42 ALA B CA 1
ATOM 1492 C C . ALA B 1 42 ? 7.148 -7.789 -2.377 1 97.62 42 ALA B C 1
ATOM 1494 O O . ALA B 1 42 ? 7.27 -7.184 -3.445 1 97.62 42 ALA B O 1
ATOM 1495 N N . ALA B 1 43 ? 6.969 -7.207 -1.204 1 97.44 43 ALA B N 1
ATOM 1496 C CA . ALA B 1 43 ? 6.84 -5.754 -1.132 1 97.44 43 ALA B CA 1
ATOM 1497 C C . ALA B 1 43 ? 8.094 -5.066 -1.659 1 97.44 43 ALA B C 1
ATOM 1499 O O . ALA B 1 43 ? 8.008 -4.055 -2.357 1 97.44 43 ALA B O 1
ATOM 1500 N N . LYS B 1 44 ? 9.172 -5.59 -1.305 1 97.19 44 LYS B N 1
ATOM 1501 C CA . LYS B 1 44 ? 10.438 -5.059 -1.8 1 97.19 44 LYS B CA 1
ATOM 1502 C C . LYS B 1 44 ? 10.508 -5.129 -3.322 1 97.19 44 LYS B C 1
ATOM 1504 O O . LYS B 1 44 ? 10.875 -4.152 -3.979 1 97.19 44 LYS B O 1
ATOM 1509 N N . SER B 1 45 ? 10.18 -6.27 -3.855 1 97.12 45 SER B N 1
ATOM 1510 C CA . SER B 1 45 ? 10.172 -6.469 -5.301 1 97.12 45 SER B CA 1
ATOM 1511 C C . SER B 1 45 ? 9.203 -5.504 -5.984 1 97.12 45 SER B C 1
ATOM 1513 O O . SER B 1 45 ? 9.539 -4.91 -7.012 1 97.12 45 SER B O 1
ATOM 1515 N N . LEU B 1 46 ? 8.07 -5.305 -5.43 1 97.56 46 LEU B N 1
ATOM 1516 C CA . LEU B 1 46 ? 7.062 -4.398 -5.965 1 97.56 46 LEU B CA 1
ATOM 1517 C C . LEU B 1 46 ? 7.566 -2.959 -5.961 1 97.56 46 LEU B C 1
ATOM 1519 O O . LEU B 1 46 ? 7.297 -2.199 -6.895 1 97.56 46 LEU B O 1
ATOM 1523 N N . ASN B 1 47 ? 8.258 -2.648 -4.902 1 96.5 47 ASN B N 1
ATOM 1524 C CA . ASN B 1 47 ? 8.805 -1.303 -4.777 1 96.5 47 ASN B CA 1
ATOM 1525 C C . ASN B 1 47 ? 9.906 -1.047 -5.801 1 96.5 47 ASN B C 1
ATOM 1527 O O . ASN B 1 47 ? 9.969 0.029 -6.402 1 96.5 47 ASN B O 1
ATOM 1531 N N . VAL B 1 48 ? 10.734 -1.998 -6.059 1 96 48 VAL B N 1
ATOM 1532 C CA . VAL B 1 48 ? 11.945 -1.828 -6.859 1 96 48 VAL B CA 1
ATOM 1533 C C . VAL B 1 48 ? 11.594 -1.881 -8.344 1 96 48 VAL B C 1
ATOM 1535 O O . VAL B 1 48 ? 12.062 -1.054 -9.133 1 96 48 VAL B O 1
ATOM 1538 N N . ASP B 1 49 ? 10.766 -2.838 -8.805 1 95.75 49 ASP B N 1
ATOM 1539 C CA . ASP B 1 49 ? 10.492 -3.033 -10.227 1 95.75 49 ASP B CA 1
ATOM 1540 C C . ASP B 1 49 ? 9.094 -3.615 -10.438 1 95.75 49 ASP B C 1
ATOM 1542 O O . ASP B 1 49 ? 8.953 -4.777 -10.828 1 95.75 49 ASP B O 1
ATOM 1546 N N . PRO B 1 50 ? 8.102 -2.762 -10.281 1 96.31 50 PRO B N 1
ATOM 1547 C CA . PRO B 1 50 ? 6.723 -3.246 -10.406 1 96.31 50 PRO B CA 1
ATOM 1548 C C . PRO B 1 50 ? 6.398 -3.742 -11.812 1 96.31 50 PRO B C 1
ATOM 1550 O O . PRO B 1 50 ? 5.547 -4.621 -11.984 1 96.31 50 PRO B O 1
ATOM 1553 N N . ASP B 1 51 ? 7.082 -3.277 -12.844 1 95.06 51 ASP B N 1
ATOM 1554 C CA . ASP B 1 51 ? 6.781 -3.629 -14.227 1 95.06 51 ASP B CA 1
ATOM 1555 C C . ASP B 1 51 ? 7.219 -5.059 -14.539 1 95.06 51 ASP B C 1
ATOM 1557 O O . ASP B 1 51 ? 6.812 -5.629 -15.555 1 95.06 51 ASP B O 1
ATOM 1561 N N . ASN B 1 52 ? 8.031 -5.586 -13.688 1 95.12 52 ASN B N 1
ATOM 1562 C CA . ASN B 1 52 ? 8.531 -6.941 -13.883 1 95.12 52 ASN B CA 1
ATOM 1563 C C . ASN B 1 52 ? 7.621 -7.98 -13.234 1 95.12 52 ASN B C 1
ATOM 1565 O O . ASN B 1 52 ? 7.773 -9.18 -13.461 1 95.12 52 ASN B O 1
ATOM 1569 N N . VAL B 1 53 ? 6.719 -7.562 -12.406 1 96.38 53 VAL B N 1
ATOM 1570 C CA . VAL B 1 53 ? 5.797 -8.461 -11.711 1 96.38 53 VAL B CA 1
ATOM 1571 C C . VAL B 1 53 ? 4.562 -8.6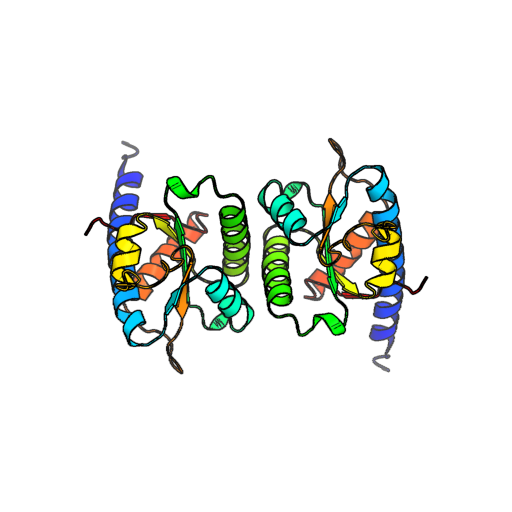95 -12.578 1 96.38 53 VAL B C 1
ATOM 1573 O O . VAL B 1 53 ? 3.879 -7.75 -12.969 1 96.38 53 VAL B O 1
ATOM 1576 N N . VAL B 1 54 ? 4.227 -10.008 -12.875 1 96.44 54 VAL B N 1
ATOM 1577 C CA . VAL B 1 54 ? 3.139 -10.273 -13.812 1 96.44 54 VAL B CA 1
ATOM 1578 C C . VAL B 1 54 ? 1.931 -10.82 -13.055 1 96.44 54 VAL B C 1
ATOM 1580 O O . VAL B 1 54 ? 0.812 -10.82 -13.578 1 96.44 54 VAL B O 1
ATOM 1583 N N . LEU B 1 55 ? 2.168 -11.359 -11.852 1 98 55 LEU B N 1
ATOM 1584 C CA . LEU B 1 55 ? 1.087 -11.922 -11.047 1 98 55 LEU B CA 1
ATOM 1585 C C . LEU B 1 55 ? 1.423 -11.852 -9.562 1 98 55 LEU B C 1
ATOM 1587 O O . LEU B 1 55 ? 2.543 -12.164 -9.156 1 98 55 LEU B O 1
ATOM 1591 N N . CYS B 1 56 ? 0.528 -11.359 -8.758 1 98.69 56 CYS B N 1
ATOM 1592 C CA . CYS B 1 56 ? 0.641 -11.328 -7.305 1 98.69 56 CYS B CA 1
ATOM 1593 C C . CYS B 1 56 ? -0.416 -12.219 -6.656 1 98.69 56 CYS B C 1
ATOM 1595 O O . CYS B 1 56 ? -1.609 -12.062 -6.922 1 98.69 56 CYS B O 1
ATOM 1597 N N . LEU B 1 57 ? -0.012 -13.125 -5.832 1 98.31 57 LEU B N 1
ATOM 1598 C CA . LEU B 1 57 ? -0.92 -13.977 -5.074 1 98.31 57 LEU B CA 1
ATOM 1599 C C . LEU B 1 57 ? -0.923 -13.594 -3.6 1 98.31 57 LEU B C 1
ATOM 1601 O O . LEU B 1 57 ? 0.136 -13.5 -2.975 1 98.31 57 LEU B O 1
ATOM 1605 N N . LEU B 1 58 ? -2.031 -13.266 -3.09 1 98.25 58 LEU B N 1
ATOM 1606 C CA . LEU B 1 58 ? -2.23 -13.109 -1.653 1 98.25 58 LEU B CA 1
ATOM 1607 C C . LEU B 1 58 ? -2.906 -14.352 -1.066 1 98.25 58 LEU B C 1
ATOM 1609 O O . LEU B 1 58 ? -4.078 -14.609 -1.347 1 98.25 58 LEU B O 1
ATOM 1613 N N . ALA B 1 59 ? -2.162 -15.062 -0.278 1 97.25 59 ALA B N 1
ATOM 1614 C CA . ALA B 1 59 ? -2.637 -16.359 0.207 1 97.25 59 ALA B CA 1
ATOM 1615 C C . ALA B 1 59 ? -3.002 -16.281 1.688 1 97.25 59 ALA B C 1
ATOM 1617 O O . ALA B 1 59 ? -2.23 -15.773 2.5 1 97.25 59 ALA B O 1
ATOM 1618 N N . THR B 1 60 ? -4.172 -16.75 1.958 1 94.94 60 THR B N 1
ATOM 1619 C CA . THR B 1 60 ? -4.613 -16.781 3.348 1 94.94 60 THR B CA 1
ATOM 1620 C C . THR B 1 60 ? -5.641 -17.891 3.568 1 94.94 60 THR B C 1
ATOM 1622 O O . THR B 1 60 ? -6.395 -18.234 2.654 1 94.94 60 THR B O 1
ATOM 1625 N N . ASP B 1 61 ? -5.633 -18.469 4.703 1 94.12 61 ASP B N 1
ATOM 1626 C CA . ASP B 1 61 ? -6.691 -19.375 5.148 1 94.12 61 ASP B CA 1
ATOM 1627 C C . ASP B 1 61 ? -7.496 -18.75 6.289 1 94.12 61 ASP B C 1
ATOM 1629 O O . ASP B 1 61 ? -7.227 -17.625 6.707 1 94.12 61 ASP B O 1
ATOM 1633 N N . GLU B 1 62 ? -8.469 -19.406 6.723 1 90.25 62 GLU B N 1
ATOM 1634 C CA . GLU B 1 62 ? -9.367 -18.922 7.762 1 90.25 62 GLU B CA 1
ATOM 1635 C C . GLU B 1 62 ? -8.602 -18.609 9.047 1 90.25 62 GLU B C 1
ATOM 1637 O O . GLU B 1 62 ? -8.945 -17.672 9.766 1 90.25 62 GLU B O 1
ATOM 1642 N N . GLU B 1 63 ? -7.641 -19.344 9.312 1 89.88 63 GLU B N 1
ATOM 1643 C CA . GLU B 1 63 ? -6.871 -19.172 10.539 1 89.88 63 GLU B CA 1
ATOM 1644 C C . GLU B 1 63 ? -6.137 -17.828 10.547 1 89.88 63 GLU B C 1
ATOM 1646 O O . GLU B 1 63 ? -5.809 -17.297 11.609 1 89.88 63 GLU B O 1
ATOM 1651 N N . ASP B 1 64 ? -5.938 -17.281 9.391 1 92.62 64 ASP B N 1
ATOM 1652 C CA . ASP B 1 64 ? -5.172 -16.047 9.25 1 92.62 64 ASP B CA 1
ATOM 1653 C C . ASP B 1 64 ? -6.074 -14.812 9.391 1 92.62 64 ASP B C 1
ATOM 1655 O O . ASP B 1 64 ? -5.59 -13.68 9.43 1 92.62 64 ASP B O 1
ATOM 1659 N N . SER B 1 65 ? -7.359 -15.008 9.547 1 88.56 65 SER B N 1
ATOM 1660 C CA . SER B 1 65 ? -8.32 -13.922 9.484 1 88.56 65 SER B CA 1
ATOM 1661 C C . SER B 1 65 ? -8.164 -12.969 10.656 1 88.56 65 SER B C 1
ATOM 1663 O O . SER B 1 65 ? -8.531 -11.797 10.57 1 88.56 65 SER B O 1
ATOM 1665 N N . GLN B 1 66 ? -7.609 -13.398 11.703 1 89.56 66 GLN B N 1
ATOM 1666 C CA . GLN B 1 66 ? -7.496 -12.586 12.906 1 89.56 66 GLN B CA 1
ATOM 1667 C C . GLN B 1 66 ? -6.172 -11.828 12.938 1 89.56 66 GLN B C 1
ATOM 1669 O O . GLN B 1 66 ? -5.953 -10.992 13.82 1 89.56 66 GLN B O 1
ATOM 1674 N N . ASP B 1 67 ? -5.359 -12.102 12.062 1 94.88 67 ASP B N 1
ATOM 1675 C CA . ASP B 1 67 ? -4.07 -11.414 12.016 1 94.88 67 ASP B CA 1
ATOM 1676 C C . ASP B 1 67 ? -4.211 -10.031 11.375 1 94.88 67 ASP B C 1
ATOM 1678 O O . ASP B 1 67 ? -4.117 -9.898 10.156 1 94.88 67 ASP B O 1
ATOM 1682 N N . VAL B 1 68 ? -4.324 -9 12.195 1 93.12 68 VAL B N 1
ATOM 1683 C CA . VAL B 1 68 ? -4.574 -7.629 11.75 1 93.12 68 VAL B CA 1
ATOM 1684 C C . VAL B 1 68 ? -3.393 -7.129 10.922 1 93.12 68 VAL B C 1
ATOM 1686 O O . VAL B 1 68 ? -3.576 -6.453 9.906 1 93.12 68 VAL B O 1
ATOM 1689 N N . ALA B 1 69 ? -2.174 -7.426 11.383 1 94.62 69 ALA B N 1
ATOM 1690 C CA . ALA B 1 69 ? -0.987 -6.992 10.648 1 94.62 69 ALA B CA 1
ATOM 1691 C C . ALA B 1 69 ? -0.981 -7.562 9.234 1 94.62 69 ALA B C 1
ATOM 1693 O O . ALA B 1 69 ? -0.692 -6.848 8.273 1 94.62 69 ALA B O 1
ATOM 1694 N N . LEU B 1 70 ? -1.293 -8.812 9.117 1 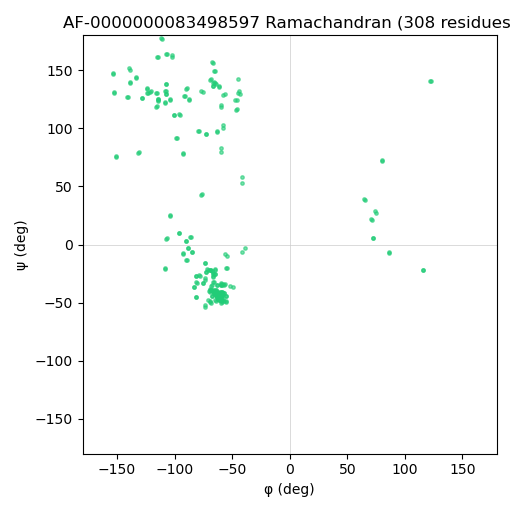96 70 LEU B N 1
ATOM 1695 C CA . LEU B 1 70 ? -1.364 -9.453 7.809 1 96 70 LEU B CA 1
ATOM 1696 C C . LEU B 1 70 ? -2.43 -8.797 6.938 1 96 70 LEU B C 1
ATOM 1698 O O . LEU B 1 70 ? -2.195 -8.531 5.758 1 96 70 LEU B O 1
ATOM 1702 N N . GLN B 1 71 ? -3.547 -8.539 7.508 1 95.38 71 GLN B N 1
ATOM 1703 C CA . GLN B 1 71 ? -4.637 -7.902 6.777 1 95.38 71 GLN B CA 1
ATOM 1704 C C . GLN B 1 71 ? -4.215 -6.539 6.234 1 95.38 71 GLN B C 1
ATOM 1706 O O . GLN B 1 71 ? -4.559 -6.184 5.105 1 95.38 71 GLN B O 1
ATOM 1711 N N . ILE B 1 72 ? -3.504 -5.797 6.98 1 96.56 72 ILE B N 1
ATOM 1712 C CA . ILE B 1 72 ? -3.014 -4.484 6.578 1 96.56 72 ILE B CA 1
ATOM 1713 C C . ILE B 1 72 ? -2.086 -4.625 5.375 1 96.56 72 ILE B C 1
ATOM 1715 O O . ILE B 1 72 ? -2.236 -3.904 4.383 1 96.56 72 ILE B O 1
ATOM 1719 N N . HIS B 1 73 ? -1.162 -5.582 5.477 1 97.38 73 HIS B N 1
ATOM 1720 C CA . HIS B 1 73 ? -0.25 -5.809 4.363 1 97.38 73 HIS B CA 1
ATOM 1721 C C . HIS B 1 73 ? -1.012 -6.18 3.096 1 97.38 73 HIS B C 1
ATOM 1723 O O . HIS B 1 73 ? -0.721 -5.66 2.016 1 97.38 73 HIS B O 1
ATOM 1729 N N . PHE B 1 74 ? -2.002 -7.027 3.211 1 97.5 74 PHE B N 1
ATOM 1730 C CA . PHE B 1 74 ? -2.805 -7.438 2.064 1 97.5 74 PHE B CA 1
ATOM 1731 C C . PHE B 1 74 ? -3.484 -6.234 1.422 1 97.5 74 PHE B C 1
ATOM 1733 O O . PHE B 1 74 ? -3.434 -6.062 0.202 1 97.5 74 PHE B O 1
ATOM 1740 N N . THR B 1 75 ? -4.035 -5.395 2.283 1 97.31 75 THR B N 1
ATOM 1741 C CA . THR B 1 75 ? -4.762 -4.227 1.797 1 97.31 75 THR B CA 1
ATOM 1742 C C . THR B 1 75 ? -3.826 -3.293 1.033 1 97.31 75 THR B C 1
ATOM 1744 O O . THR B 1 75 ? -4.164 -2.824 -0.056 1 97.31 75 THR B O 1
ATOM 1747 N N . LEU B 1 76 ? -2.621 -3.039 1.597 1 97.88 76 LEU B N 1
ATOM 1748 C CA . LEU B 1 76 ? -1.662 -2.119 0.994 1 97.88 76 LEU B CA 1
ATOM 1749 C C . LEU B 1 76 ? -1.08 -2.701 -0.289 1 97.88 76 LEU B C 1
ATOM 1751 O O . LEU B 1 76 ? -0.984 -2.008 -1.304 1 97.88 76 LEU B O 1
ATOM 1755 N N . ILE B 1 77 ? -0.784 -3.975 -0.329 1 98.31 77 ILE B N 1
ATOM 1756 C CA . ILE B 1 77 ? -0.237 -4.637 -1.507 1 98.31 77 ILE B CA 1
ATOM 1757 C C . ILE B 1 77 ? -1.289 -4.676 -2.613 1 98.31 77 ILE B C 1
ATOM 1759 O O . ILE B 1 77 ? -0.985 -4.41 -3.777 1 98.31 77 ILE B O 1
ATOM 1763 N N . GLN B 1 78 ? -2.492 -5.016 -2.223 1 97.5 78 GLN B N 1
ATOM 1764 C CA . GLN B 1 78 ? -3.588 -5.023 -3.186 1 97.5 78 GLN B CA 1
ATOM 1765 C C . GLN B 1 78 ? -3.73 -3.668 -3.869 1 97.5 78 GLN B C 1
ATOM 1767 O O . GLN B 1 78 ? -3.832 -3.592 -5.094 1 97.5 78 GLN B O 1
ATOM 1772 N N . ALA B 1 79 ? -3.758 -2.654 -3.086 1 97.56 79 ALA B N 1
ATOM 1773 C CA . ALA B 1 79 ? -3.895 -1.309 -3.641 1 97.56 79 ALA B CA 1
ATOM 1774 C C . ALA B 1 79 ? -2.748 -0.988 -4.594 1 97.56 79 ALA B C 1
ATOM 1776 O O . ALA B 1 79 ? -2.963 -0.413 -5.664 1 97.56 79 ALA B O 1
ATOM 1777 N N . PHE B 1 80 ? -1.555 -1.358 -4.234 1 98.44 80 PHE B N 1
ATOM 1778 C CA . PHE B 1 80 ? -0.396 -1.119 -5.09 1 98.44 80 PHE B CA 1
ATOM 1779 C C . PHE B 1 80 ? -0.556 -1.825 -6.43 1 98.44 80 PHE B C 1
ATOM 1781 O O . PHE B 1 80 ? -0.346 -1.221 -7.484 1 98.44 80 PHE B O 1
ATOM 1788 N N . CYS B 1 81 ? -0.932 -3.062 -6.363 1 98.38 81 CYS B N 1
ATOM 1789 C CA . CYS B 1 81 ? -1.071 -3.855 -7.578 1 98.38 81 CYS B CA 1
ATOM 1790 C C . CYS B 1 81 ? -2.139 -3.268 -8.492 1 98.38 81 CYS B C 1
ATOM 1792 O O . CYS B 1 81 ? -1.947 -3.193 -9.711 1 98.38 81 CYS B O 1
ATOM 1794 N N . CYS B 1 82 ? -3.23 -2.857 -7.922 1 96.19 82 CYS B N 1
ATOM 1795 C CA . CYS B 1 82 ? -4.309 -2.273 -8.711 1 96.19 82 CYS B CA 1
ATOM 1796 C C . CYS B 1 82 ? -3.867 -0.965 -9.352 1 96.19 82 CYS B C 1
ATOM 1798 O O . CYS B 1 82 ? -4.129 -0.732 -10.539 1 96.19 82 CYS B O 1
ATOM 1800 N N . GLU B 1 83 ? -3.16 -0.152 -8.625 1 95.31 83 GLU B N 1
ATOM 1801 C CA . GLU B 1 83 ? -2.686 1.137 -9.117 1 95.31 83 GLU B CA 1
ATOM 1802 C C . GLU B 1 83 ? -1.664 0.958 -10.234 1 95.31 83 GLU B C 1
ATOM 1804 O O . GLU B 1 83 ? -1.541 1.813 -11.117 1 95.31 83 GLU B O 1
ATOM 1809 N N . ASN B 1 84 ? -0.961 -0.098 -10.258 1 96.44 84 ASN B N 1
ATOM 1810 C CA . ASN B 1 84 ? 0.117 -0.328 -11.219 1 96.44 84 ASN B CA 1
ATOM 1811 C C . ASN B 1 84 ? -0.281 -1.352 -12.273 1 96.44 84 ASN B C 1
ATOM 1813 O O . ASN B 1 84 ? 0.562 -1.81 -13.047 1 96.44 84 ASN B O 1
ATOM 1817 N N . ASP B 1 85 ? -1.521 -1.793 -12.273 1 95.75 85 ASP B N 1
ATOM 1818 C CA . ASP B 1 85 ? -2.098 -2.697 -13.258 1 95.75 85 ASP B CA 1
ATOM 1819 C C . ASP B 1 85 ? -1.418 -4.066 -13.219 1 95.75 85 ASP B C 1
ATOM 1821 O O . ASP B 1 85 ? -1.115 -4.645 -14.266 1 95.75 85 ASP B O 1
ATOM 1825 N N . ILE B 1 86 ? -1.098 -4.535 -12.047 1 97.75 86 ILE B N 1
ATOM 1826 C CA . ILE B 1 86 ? -0.602 -5.891 -11.828 1 97.75 86 ILE B CA 1
ATOM 1827 C C . ILE B 1 86 ? -1.771 -6.824 -11.523 1 97.75 86 ILE B C 1
ATOM 1829 O O . ILE B 1 86 ? -2.613 -6.52 -10.672 1 97.75 86 ILE B O 1
ATOM 1833 N N . ASN B 1 87 ? -1.874 -7.98 -12.281 1 97.62 87 ASN B N 1
ATOM 1834 C CA . ASN B 1 87 ? -2.906 -8.961 -11.953 1 97.62 87 ASN B CA 1
ATOM 1835 C C . ASN B 1 87 ? -2.725 -9.516 -10.539 1 97.62 87 ASN B C 1
ATOM 1837 O O . ASN B 1 87 ? -1.604 -9.82 -10.133 1 97.62 87 ASN B O 1
ATOM 1841 N N . ILE B 1 88 ? -3.762 -9.641 -9.797 1 98.38 88 ILE B N 1
ATOM 1842 C CA . ILE B 1 88 ? -3.697 -10.062 -8.398 1 98.38 88 ILE B CA 1
ATOM 1843 C C . ILE B 1 88 ? -4.84 -11.031 -8.102 1 98.38 88 ILE B C 1
ATOM 1845 O O . ILE B 1 88 ? -5.961 -10.836 -8.578 1 98.38 88 ILE B O 1
ATOM 1849 N N . LEU B 1 89 ? -4.52 -12.102 -7.301 1 97.81 89 LEU B N 1
ATOM 1850 C CA . LEU B 1 89 ? -5.496 -13.102 -6.887 1 97.81 89 LEU B CA 1
ATOM 1851 C C . LEU B 1 89 ? -5.379 -13.391 -5.395 1 97.81 89 LEU B C 1
ATOM 1853 O O . LEU B 1 89 ? -4.277 -13.383 -4.84 1 97.81 89 LEU B O 1
ATOM 1857 N N . ARG B 1 90 ? -6.504 -13.602 -4.855 1 97.19 90 ARG B N 1
ATOM 1858 C CA . ARG B 1 90 ? -6.516 -14.219 -3.533 1 97.19 90 ARG B CA 1
ATOM 1859 C C . ARG B 1 90 ? -6.562 -15.734 -3.641 1 97.19 90 ARG B C 1
ATOM 1861 O O . ARG B 1 90 ? -7.324 -16.281 -4.445 1 97.19 90 ARG B O 1
ATOM 1868 N N . VAL B 1 91 ? -5.738 -16.328 -2.869 1 96.25 91 VAL B N 1
ATOM 1869 C CA . VAL B 1 91 ? -5.664 -17.781 -2.959 1 96.25 91 VAL B CA 1
ATOM 1870 C C . VAL B 1 91 ? -5.918 -18.391 -1.585 1 96.25 91 VAL B C 1
ATOM 1872 O O . VAL B 1 91 ? -5.402 -17.906 -0.575 1 96.25 91 VAL B O 1
ATOM 1875 N N . ASN B 1 92 ? -6.727 -19.391 -1.617 1 94.12 92 ASN B N 1
ATOM 1876 C CA . ASN B 1 92 ? -6.941 -20.219 -0.433 1 94.12 92 ASN B CA 1
ATOM 1877 C C . ASN B 1 92 ? -6.281 -21.578 -0.577 1 94.12 92 ASN B C 1
ATOM 1879 O O . ASN B 1 92 ? -5.938 -22 -1.685 1 94.12 92 ASN B O 1
ATOM 1883 N N . ASN B 1 93 ? -6.125 -22.281 0.56 1 92.25 93 ASN B N 1
ATOM 1884 C CA . ASN B 1 93 ? -5.473 -23.594 0.631 1 92.25 93 ASN B CA 1
ATOM 1885 C C . ASN B 1 93 ? -3.953 -23.453 0.632 1 92.25 93 ASN B C 1
ATOM 1887 O O . ASN B 1 93 ? -3.291 -23.828 -0.339 1 92.25 93 ASN B O 1
ATOM 1891 N N . MET B 1 94 ? -3.475 -22.984 1.792 1 91.88 94 MET B N 1
ATOM 1892 C CA . MET B 1 94 ? -2.059 -22.688 1.988 1 91.88 94 MET B CA 1
ATOM 1893 C C . MET B 1 94 ? -1.225 -23.969 1.934 1 91.88 94 MET B C 1
ATOM 1895 O O . MET B 1 94 ? -0.06 -23.938 1.531 1 91.88 94 MET B O 1
ATOM 1899 N N . ARG B 1 95 ? -1.831 -25.062 2.383 1 90.88 95 ARG B N 1
ATOM 1900 C CA . ARG B 1 95 ? -1.142 -26.344 2.32 1 90.88 95 ARG B CA 1
ATOM 1901 C C . ARG B 1 95 ? -0.782 -26.703 0.884 1 90.88 95 ARG B C 1
ATOM 1903 O O . ARG B 1 95 ? 0.363 -27.062 0.595 1 90.88 95 ARG B O 1
ATOM 1910 N N . CYS B 1 96 ? -1.784 -26.609 0.011 1 91.75 96 CYS B N 1
ATOM 1911 C CA . CYS B 1 96 ? -1.558 -26.875 -1.405 1 91.75 96 CYS B CA 1
ATOM 1912 C C . CYS B 1 96 ? -0.51 -25.922 -1.975 1 91.75 96 CYS B C 1
ATOM 1914 O O . CYS B 1 96 ? 0.368 -26.344 -2.73 1 91.75 96 CYS B O 1
ATOM 1916 N N . LEU B 1 97 ? -0.516 -24.641 -1.673 1 94.5 97 LEU B N 1
ATOM 1917 C CA . LEU B 1 97 ? 0.44 -23.656 -2.152 1 94.5 97 LEU B CA 1
ATOM 1918 C C . LEU B 1 97 ? 1.854 -24 -1.701 1 94.5 97 LEU B C 1
ATOM 1920 O O . LEU B 1 97 ? 2.807 -23.875 -2.477 1 94.5 97 LEU B O 1
ATOM 1924 N N . ALA B 1 98 ? 1.956 -24.422 -0.454 1 93.38 98 ALA B N 1
ATOM 1925 C CA . ALA B 1 98 ? 3.25 -24.812 0.093 1 93.38 98 ALA B CA 1
ATOM 1926 C C . ALA B 1 98 ? 3.859 -25.953 -0.721 1 93.38 98 ALA B C 1
ATOM 1928 O O . ALA B 1 98 ? 5.059 -25.953 -1.004 1 93.38 98 ALA B O 1
ATOM 1929 N N . GLU B 1 99 ? 3.029 -26.812 -1.056 1 91.25 99 GLU B N 1
ATOM 1930 C CA . GLU B 1 99 ? 3.484 -27.938 -1.864 1 91.25 99 GLU B CA 1
ATOM 1931 C C . GLU B 1 99 ? 3.945 -27.484 -3.244 1 91.25 99 GLU B C 1
ATOM 1933 O O . GLU B 1 99 ? 4.953 -27.969 -3.764 1 91.25 99 GLU B O 1
ATOM 1938 N N . LEU B 1 100 ? 3.229 -26.578 -3.822 1 92.19 100 LEU B N 1
ATOM 1939 C CA . LEU B 1 100 ? 3.529 -26.094 -5.164 1 92.19 100 LEU B CA 1
ATOM 1940 C C . LEU B 1 100 ? 4.867 -25.359 -5.191 1 92.19 100 LEU B C 1
ATOM 1942 O O . LEU B 1 100 ? 5.66 -25.547 -6.121 1 92.19 100 LEU B O 1
ATOM 1946 N N . VAL B 1 101 ? 5.098 -24.531 -4.16 1 92.81 101 VAL B N 1
ATOM 1947 C CA . VAL B 1 101 ? 6.285 -23.688 -4.188 1 92.81 101 VAL B CA 1
ATOM 1948 C C . VAL B 1 101 ? 7.457 -24.406 -3.533 1 92.81 101 VAL B C 1
ATOM 1950 O O . VAL B 1 101 ? 8.586 -23.922 -3.551 1 92.81 101 VAL B O 1
ATOM 1953 N N . GLY B 1 102 ? 7.266 -25.484 -3.182 1 80.62 102 GLY B N 1
ATOM 1954 C CA . GLY B 1 102 ? 8.32 -26.266 -2.564 1 80.62 102 GLY B CA 1
ATOM 1955 C C . GLY B 1 102 ? 8.664 -25.812 -1.159 1 80.62 102 GLY B C 1
ATOM 1956 O O . GLY B 1 102 ? 9.82 -25.891 -0.747 1 80.62 102 GLY B O 1
ATOM 1957 N N . GLY B 1 103 ? 7.969 -24.859 -0.532 1 62.84 103 GLY B N 1
ATOM 1958 C CA . GLY B 1 103 ? 8.219 -24.281 0.78 1 62.84 103 GLY B CA 1
ATOM 1959 C C . GLY B 1 103 ? 8.297 -25.312 1.882 1 62.84 103 GLY B C 1
ATOM 1960 O O . GLY B 1 103 ? 8.43 -24.969 3.059 1 62.84 103 GLY B O 1
ATOM 1961 N N . VAL B 1 104 ? 7.902 -26.609 1.488 1 58.22 104 VAL B N 1
ATOM 1962 C CA . VAL B 1 104 ? 8.047 -27.594 2.547 1 58.22 104 VAL B CA 1
ATOM 1963 C C . VAL B 1 104 ? 9.523 -27.969 2.701 1 58.22 104 VAL B C 1
ATOM 1965 O O . VAL B 1 104 ? 10.016 -28.859 1.994 1 58.22 104 VAL B O 1
ATOM 1968 N N . LYS B 1 105 ? 10.438 -26.938 2.666 1 54.56 105 LYS B N 1
ATOM 1969 C CA . LYS B 1 105 ? 11.789 -27.438 2.9 1 54.56 105 LYS B CA 1
ATOM 1970 C C . LYS B 1 105 ? 11.875 -28.188 4.223 1 54.56 105 LYS B C 1
ATOM 1972 O O . LYS B 1 105 ? 11.289 -27.766 5.223 1 54.56 105 LYS B O 1
ATOM 1977 N N . GLN B 1 106 ? 12.383 -29.281 4.156 1 52 106 GLN B N 1
ATOM 1978 C CA . GLN B 1 106 ? 12.836 -30.109 5.266 1 52 106 GLN B CA 1
ATOM 1979 C C . GLN B 1 106 ? 13.875 -29.391 6.113 1 52 106 GLN B C 1
ATOM 1981 O O . GLN B 1 106 ? 14.938 -29 5.609 1 52 106 GLN B O 1
ATOM 1986 N N . GLY B 1 107 ? 13.539 -28.781 7.32 1 57.09 107 GLY B N 1
ATOM 1987 C CA . GLY B 1 107 ? 14.43 -28.328 8.375 1 57.09 107 GLY B CA 1
ATOM 1988 C C . GLY B 1 107 ? 14.383 -26.812 8.57 1 57.09 107 GLY B C 1
ATOM 1989 O O . GLY B 1 107 ? 14.953 -26.297 9.531 1 57.09 107 GLY B O 1
ATOM 1990 N N . GLY B 1 108 ? 13.961 -26 7.625 1 57.16 108 GLY B N 1
ATOM 1991 C CA . GLY B 1 108 ? 14.109 -24.578 7.84 1 57.16 108 GLY B CA 1
ATOM 1992 C C . GLY B 1 108 ? 12.812 -23.891 8.242 1 57.16 108 GLY B C 1
ATOM 1993 O O . GLY B 1 108 ? 11.781 -24.547 8.398 1 57.16 108 GLY B O 1
ATOM 1994 N N . GLU B 1 109 ? 12.836 -22.609 8.828 1 67 109 GLU B N 1
ATOM 1995 C CA . GLU B 1 109 ? 11.703 -21.781 9.219 1 67 109 GLU B CA 1
ATOM 1996 C C . GLU B 1 109 ? 10.656 -21.719 8.109 1 67 109 GLU B C 1
ATOM 1998 O O . GLU B 1 109 ? 11 -21.672 6.926 1 67 109 GLU B O 1
ATOM 2003 N N . PRO B 1 110 ? 9.484 -22.078 8.469 1 79.88 110 PRO B N 1
ATOM 2004 C CA . PRO B 1 110 ? 8.391 -22.047 7.488 1 79.88 110 PRO B CA 1
ATOM 2005 C C . PRO B 1 110 ? 8.398 -20.781 6.637 1 79.88 110 PRO B C 1
ATOM 2007 O O . PRO B 1 110 ? 8.672 -19.688 7.148 1 79.88 110 PRO B O 1
ATOM 2010 N N . MET B 1 111 ? 8.336 -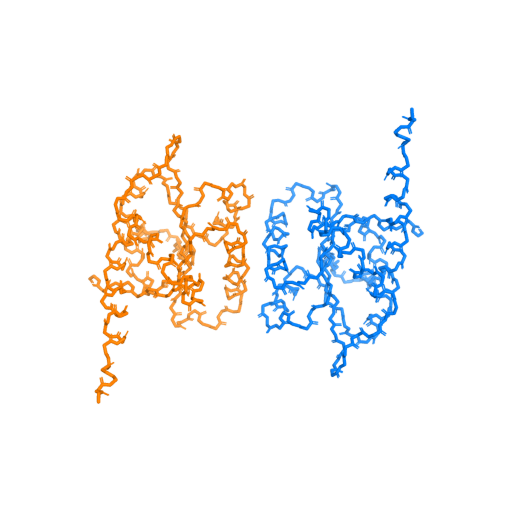20.984 5.383 1 88.25 111 MET B N 1
ATOM 2011 C CA . MET B 1 111 ? 8.289 -19.875 4.438 1 88.25 111 MET B CA 1
ATOM 2012 C C . MET B 1 111 ? 7.008 -19.062 4.617 1 88.25 111 MET B C 1
ATOM 2014 O O . MET B 1 111 ? 5.949 -19.625 4.906 1 88.25 111 MET B O 1
ATOM 2018 N N . ASP B 1 112 ? 7.086 -17.766 4.566 1 94.69 112 ASP B N 1
ATOM 2019 C CA . ASP B 1 112 ? 5.91 -16.906 4.531 1 94.69 112 ASP B CA 1
ATOM 2020 C C . ASP B 1 112 ? 5.219 -16.969 3.174 1 94.69 112 ASP B C 1
ATOM 2022 O O . ASP B 1 112 ? 5.625 -16.297 2.227 1 94.69 112 ASP B O 1
ATOM 2026 N N . LEU B 1 113 ? 4.234 -17.812 3.1 1 95.75 113 LEU B N 1
ATOM 2027 C CA . LEU B 1 113 ? 3.568 -18.062 1.826 1 95.75 113 LEU B CA 1
ATOM 2028 C C . LEU B 1 113 ? 2.457 -17.047 1.581 1 95.75 113 LEU B C 1
ATOM 2030 O O . LEU B 1 113 ? 1.727 -17.141 0.593 1 95.75 113 LEU B O 1
ATOM 2034 N N . HIS B 1 114 ? 2.285 -16.062 2.354 1 97.5 114 HIS B N 1
ATOM 2035 C CA . HIS B 1 114 ? 1.136 -15.164 2.338 1 97.5 114 HIS B CA 1
ATOM 2036 C C . HIS B 1 114 ? 1.158 -14.266 1.108 1 97.5 114 HIS B C 1
ATOM 2038 O O . HIS B 1 114 ? 0.122 -13.727 0.707 1 97.5 114 HIS B O 1
ATOM 2044 N N . CYS B 1 115 ? 2.32 -14.117 0.557 1 98.31 115 CYS B N 1
ATOM 2045 C CA . CYS B 1 115 ? 2.406 -13.375 -0.697 1 98.31 115 CYS B CA 1
ATOM 2046 C C . CYS B 1 115 ? 3.41 -14.023 -1.645 1 98.31 115 CYS B C 1
ATOM 2048 O O . CYS B 1 115 ? 4.559 -14.266 -1.269 1 98.31 115 CYS B O 1
ATOM 2050 N N . VAL B 1 116 ? 3.021 -14.32 -2.832 1 97.81 116 VAL B N 1
ATOM 2051 C CA . VAL B 1 116 ? 3.859 -14.93 -3.859 1 97.81 116 VAL B CA 1
ATOM 2052 C C . VAL B 1 116 ? 3.775 -14.117 -5.148 1 97.81 116 VAL B C 1
ATOM 2054 O O . VAL B 1 116 ? 2.682 -13.812 -5.625 1 97.81 116 VAL B O 1
ATOM 2057 N N . LEU B 1 117 ? 4.938 -13.719 -5.645 1 98.31 117 LEU B N 1
ATOM 2058 C CA . LEU B 1 117 ? 4.988 -12.977 -6.902 1 98.31 117 LEU B CA 1
ATOM 2059 C C . LEU B 1 117 ? 5.539 -13.859 -8.023 1 98.31 117 LEU B C 1
ATOM 2061 O O . LEU B 1 117 ? 6.477 -14.625 -7.809 1 98.31 117 LEU B O 1
ATOM 2065 N N . VAL B 1 118 ? 4.934 -13.75 -9.141 1 97.06 118 VAL B N 1
ATOM 2066 C CA . VAL B 1 118 ? 5.492 -14.289 -10.383 1 97.06 118 VAL B CA 1
ATOM 2067 C C . VAL B 1 118 ? 6.066 -13.148 -11.227 1 97.06 118 VAL B C 1
ATOM 2069 O O . VAL B 1 118 ? 5.395 -12.148 -11.469 1 97.06 118 VAL B O 1
ATOM 2072 N N . THR B 1 119 ? 7.277 -13.227 -11.586 1 95.81 119 THR B N 1
ATOM 2073 C CA . THR B 1 119 ? 7.953 -12.188 -12.359 1 95.81 119 THR B CA 1
ATOM 2074 C C . THR B 1 119 ? 8.344 -12.703 -13.742 1 95.81 119 THR B C 1
ATOM 2076 O O . THR B 1 119 ? 8.305 -13.914 -13.992 1 95.81 119 THR B O 1
ATOM 2079 N N . ASN B 1 120 ? 8.609 -11.734 -14.656 1 92.69 120 ASN B N 1
ATOM 2080 C CA . ASN B 1 120 ? 9.109 -12.094 -15.977 1 92.69 120 ASN B CA 1
ATOM 2081 C C . ASN B 1 120 ? 10.531 -12.648 -15.898 1 92.69 120 ASN B C 1
ATOM 2083 O O . ASN B 1 120 ? 11.336 -12.211 -15.078 1 92.69 120 ASN B O 1
ATOM 2087 N N . PRO B 1 121 ? 10.719 -13.664 -16.781 1 83.38 121 PRO B N 1
ATOM 2088 C CA . PRO B 1 121 ? 12.117 -14.102 -16.875 1 83.38 121 PRO B CA 1
ATOM 2089 C C . PRO B 1 121 ? 13.039 -13.031 -17.453 1 83.38 121 PRO B C 1
ATOM 2091 O O . PRO B 1 121 ? 12.562 -12.086 -18.094 1 83.38 121 PRO B O 1
ATOM 2094 N N . HIS B 1 122 ? 14.172 -13.094 -17.031 1 75.69 122 HIS B N 1
ATOM 2095 C CA . HIS B 1 122 ? 15.148 -12.125 -17.5 1 75.69 122 HIS B CA 1
ATOM 2096 C C . HIS B 1 122 ? 15.094 -11.969 -19.016 1 75.69 122 HIS B C 1
ATOM 2098 O O . HIS B 1 122 ? 15.234 -12.953 -19.75 1 75.69 122 HIS B O 1
ATOM 2104 N N . GLY B 1 123 ? 14.75 -10.836 -19.438 1 69.62 123 GLY B N 1
ATOM 2105 C CA . GLY B 1 123 ? 14.875 -10.438 -20.828 1 69.62 123 GLY B CA 1
ATOM 2106 C C . GLY B 1 123 ? 13.68 -10.844 -21.688 1 69.62 123 GLY B C 1
ATOM 2107 O O . GLY B 1 123 ? 13.688 -10.648 -22.891 1 69.62 123 GLY B O 1
ATOM 2108 N N . SER B 1 124 ? 12.758 -11.578 -21.172 1 72.56 124 SER B N 1
ATOM 2109 C CA . SER B 1 124 ? 11.633 -11.961 -22.016 1 72.56 124 SER B CA 1
ATOM 2110 C C . SER B 1 124 ? 10.32 -11.891 -21.25 1 72.56 124 SER B C 1
ATOM 2112 O O . SER B 1 124 ? 10.312 -11.852 -20.016 1 72.56 124 SER B O 1
ATOM 2114 N N . THR B 1 125 ? 9.281 -11.633 -22.062 1 72.44 125 THR B N 1
ATOM 2115 C CA . THR B 1 125 ? 7.941 -11.719 -21.5 1 72.44 125 THR B CA 1
ATOM 2116 C C . THR B 1 125 ? 7.516 -13.18 -21.359 1 72.44 125 THR B C 1
ATOM 2118 O O . THR B 1 125 ? 7.875 -14.023 -22.172 1 72.44 125 THR B O 1
ATOM 2121 N N . TRP B 1 126 ? 7.027 -13.398 -20.203 1 74.56 126 TRP B N 1
ATOM 2122 C CA . TRP B 1 126 ? 6.578 -14.75 -19.906 1 74.56 126 TRP B CA 1
ATOM 2123 C C . TRP B 1 126 ? 5.434 -15.164 -20.812 1 74.56 126 TRP B C 1
ATOM 2125 O O . TRP B 1 126 ? 4.375 -14.523 -20.828 1 74.56 126 TRP B O 1
ATOM 2135 N N . LYS B 1 127 ? 5.797 -15.922 -21.938 1 78.88 127 LYS B N 1
ATOM 2136 C CA . LYS B 1 127 ? 4.762 -16.438 -22.828 1 78.88 127 LYS B CA 1
ATOM 2137 C C . LYS B 1 127 ? 4.344 -17.844 -22.438 1 78.88 127 LYS B C 1
ATOM 2139 O O . LYS B 1 127 ? 4.984 -18.828 -22.828 1 78.88 127 LYS B O 1
ATOM 2144 N N . ASP B 1 128 ? 3.562 -18 -21.453 1 86.44 128 ASP B N 1
ATOM 2145 C CA . ASP B 1 128 ? 3.018 -19.25 -20.953 1 86.44 128 ASP B CA 1
ATOM 2146 C C . ASP B 1 128 ? 1.498 -19.297 -21.094 1 86.44 128 ASP B C 1
ATOM 2148 O O . ASP B 1 128 ? 0.797 -18.391 -20.641 1 86.44 128 ASP B O 1
ATOM 2152 N N . PRO B 1 129 ? 0.997 -20.281 -21.891 1 91.44 129 PRO B N 1
ATOM 2153 C CA . PRO B 1 129 ? -0.451 -20.406 -22.062 1 91.44 129 PRO B CA 1
ATOM 2154 C C . PRO B 1 129 ? -1.214 -20.406 -20.75 1 91.44 129 PRO B C 1
ATOM 2156 O O . PRO B 1 129 ? -2.33 -19.891 -20.672 1 91.44 129 PRO B O 1
ATOM 2159 N N . ALA B 1 130 ? -0.596 -21.031 -19.75 1 95.06 130 ALA B N 1
ATOM 2160 C CA . ALA B 1 130 ? -1.243 -21.062 -18.438 1 95.06 130 ALA B CA 1
ATOM 2161 C C . ALA B 1 130 ? -1.393 -19.672 -17.875 1 95.06 130 ALA B C 1
ATOM 2163 O O . ALA B 1 130 ? -2.445 -19.312 -17.328 1 95.06 130 ALA B O 1
ATOM 2164 N N . LEU B 1 131 ? -0.426 -18.844 -18.016 1 95 131 LEU B N 1
ATOM 2165 C CA . LEU B 1 131 ? -0.483 -17.469 -17.547 1 95 131 LEU B CA 1
ATOM 2166 C C . LEU B 1 131 ? -1.52 -16.656 -18.312 1 95 131 LEU B C 1
ATOM 2168 O O . LEU B 1 131 ? -2.232 -15.836 -17.734 1 95 131 LEU B O 1
ATOM 2172 N N . SER B 1 132 ? -1.568 -16.938 -19.594 1 94.94 132 SER B N 1
ATOM 2173 C CA . SER B 1 132 ? -2.568 -16.266 -20.422 1 94.94 132 SER B CA 1
ATOM 2174 C C . SER B 1 132 ? -3.979 -16.547 -19.906 1 94.94 132 SER B C 1
ATOM 2176 O O . SER B 1 132 ? -4.832 -15.648 -19.906 1 94.94 132 SER B O 1
ATOM 2178 N N . LYS B 1 133 ? -4.18 -17.75 -19.547 1 95.25 133 LYS B N 1
ATOM 2179 C CA . LYS B 1 133 ? -5.48 -18.141 -19 1 95.25 133 LYS B CA 1
ATOM 2180 C C . LYS B 1 133 ? -5.766 -17.391 -17.703 1 95.25 133 LYS B C 1
ATOM 2182 O O . LYS B 1 133 ? -6.871 -16.906 -17.484 1 95.25 133 LYS B O 1
ATOM 2187 N N . VAL B 1 134 ? -4.812 -17.328 -16.859 1 96.38 134 VAL B N 1
ATOM 2188 C CA . VAL B 1 134 ? -4.965 -16.625 -15.586 1 96.38 134 VAL B CA 1
ATOM 2189 C C . VAL B 1 134 ? -5.223 -15.141 -15.836 1 96.38 134 VAL B C 1
ATOM 2191 O O . VAL B 1 134 ? -6.102 -14.539 -15.219 1 96.38 134 VAL B O 1
ATOM 2194 N N . ASN B 1 135 ? -4.48 -14.57 -16.797 1 95.75 135 ASN B N 1
ATOM 2195 C CA . ASN B 1 135 ? -4.68 -13.172 -17.172 1 95.75 135 ASN B CA 1
ATOM 2196 C C . ASN B 1 135 ? -6.094 -12.922 -17.672 1 95.75 135 ASN B C 1
ATOM 2198 O O . ASN B 1 135 ? -6.703 -11.906 -17.344 1 95.75 135 ASN B O 1
ATOM 2202 N N . GLY B 1 136 ? -6.504 -13.781 -18.531 1 95.88 136 GLY B N 1
ATOM 2203 C CA . GLY B 1 136 ? -7.867 -13.68 -19.031 1 95.88 136 GLY B CA 1
ATOM 2204 C C . GLY B 1 136 ? -8.906 -13.68 -17.922 1 95.88 136 GLY B C 1
ATOM 2205 O O . GLY B 1 136 ? -9.852 -12.883 -17.953 1 95.88 136 GLY B O 1
ATOM 2206 N N . PHE B 1 137 ? -8.766 -14.508 -17.016 1 96.62 137 PHE B N 1
ATOM 2207 C CA . PHE B 1 137 ? -9.664 -14.578 -15.867 1 96.62 137 PHE B CA 1
ATOM 2208 C C . PHE B 1 137 ? -9.664 -13.266 -15.094 1 96.62 137 PHE B C 1
ATOM 2210 O O . PHE B 1 137 ? -10.727 -12.758 -14.727 1 96.62 137 PHE B O 1
ATOM 2217 N N . CYS B 1 138 ? -8.516 -12.742 -14.805 1 96.31 138 CYS B N 1
ATOM 2218 C CA . CYS B 1 138 ? -8.406 -11.469 -14.102 1 96.31 138 CYS B CA 1
ATOM 2219 C C . CYS B 1 138 ? -9.102 -10.359 -14.867 1 96.31 138 CYS B C 1
ATOM 2221 O O . CYS B 1 138 ? -9.82 -9.547 -14.273 1 96.31 138 CYS B O 1
ATOM 2223 N N . LYS B 1 139 ? -8.922 -10.375 -16.172 1 96.25 139 LYS B N 1
ATOM 2224 C CA . LYS B 1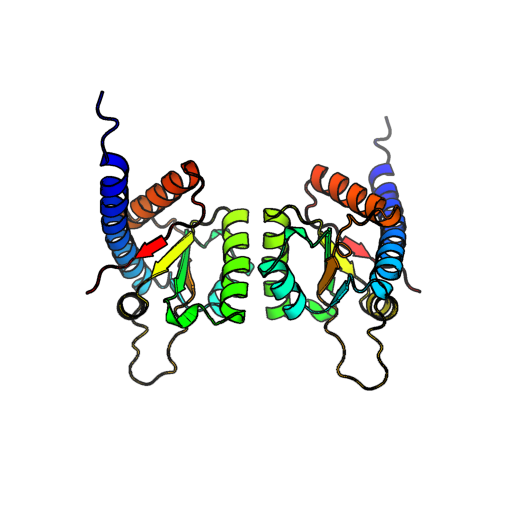 139 ? -9.562 -9.375 -17.016 1 96.25 139 LYS B CA 1
ATOM 2225 C C . LYS B 1 139 ? -11.078 -9.477 -16.938 1 96.25 139 LYS B C 1
ATOM 2227 O O . LYS B 1 139 ? -11.773 -8.469 -16.797 1 96.25 139 LYS B O 1
ATOM 2232 N N . GLU B 1 140 ? -11.531 -10.703 -17.047 1 95.06 140 GLU B N 1
ATOM 2233 C CA . GLU B 1 140 ? -12.969 -10.938 -16.953 1 95.06 140 GLU B CA 1
ATOM 2234 C C . GLU B 1 140 ? -13.508 -10.508 -15.594 1 95.06 140 GLU B C 1
ATOM 2236 O O . GLU B 1 140 ? -14.586 -9.914 -15.508 1 95.06 140 GLU B O 1
ATOM 2241 N N . SER B 1 141 ? -12.82 -10.836 -14.625 1 95.75 141 SER B N 1
ATOM 2242 C CA . SER B 1 141 ? -13.211 -10.461 -13.266 1 95.75 141 SER B CA 1
ATOM 2243 C C . SER B 1 141 ? -13.273 -8.945 -13.109 1 95.75 141 SER B C 1
ATOM 2245 O O . SER B 1 141 ? -14.203 -8.422 -12.492 1 95.75 141 SER B O 1
ATOM 2247 N N . ARG B 1 142 ? -12.25 -8.25 -13.641 1 94.06 142 ARG B N 1
ATOM 2248 C CA . ARG B 1 142 ? -12.219 -6.797 -13.555 1 94.06 142 ARG B CA 1
ATOM 2249 C C . ARG B 1 142 ? -13.445 -6.184 -14.227 1 94.06 142 ARG B C 1
ATOM 2251 O O . ARG B 1 142 ? -13.992 -5.191 -13.75 1 94.06 142 ARG B O 1
ATOM 2258 N N . CYS B 1 143 ? -13.914 -6.816 -15.32 1 94.88 143 CYS B N 1
ATOM 2259 C CA . CYS B 1 143 ? -15.102 -6.344 -16.031 1 94.88 143 CYS B CA 1
ATOM 2260 C C . CYS B 1 143 ? -16.344 -6.488 -15.172 1 94.88 143 CYS B C 1
ATOM 2262 O O . CYS B 1 143 ? -17.328 -5.758 -15.359 1 94.88 143 CYS B O 1
ATOM 2264 N N . LEU B 1 144 ? -16.312 -7.414 -14.234 1 95 144 LEU B N 1
ATOM 2265 C CA . LEU B 1 144 ? -17.438 -7.645 -13.32 1 95 144 LEU B CA 1
ATOM 2266 C C . LEU B 1 144 ? -17.219 -6.898 -12.008 1 95 144 LEU B C 1
ATOM 2268 O O . LEU B 1 144 ? -17.906 -7.172 -11.016 1 95 144 LEU B O 1
ATOM 2272 N N . ASP B 1 145 ? -16.234 -6.031 -11.898 1 93.06 145 ASP B N 1
ATOM 2273 C CA . ASP B 1 145 ? -15.898 -5.184 -10.758 1 93.06 145 ASP B CA 1
ATOM 2274 C C . ASP B 1 145 ? -15.328 -6.012 -9.609 1 93.06 145 ASP B C 1
ATOM 2276 O O . ASP B 1 145 ? -15.438 -5.629 -8.445 1 93.06 145 ASP B O 1
ATOM 2280 N N . GLN B 1 146 ? -14.812 -7.234 -9.977 1 93.56 146 GLN B N 1
ATOM 2281 C CA . GLN B 1 146 ? -14.062 -8.055 -9.031 1 93.56 146 GLN B CA 1
ATOM 2282 C C . GLN B 1 146 ? -12.555 -7.879 -9.227 1 93.56 146 GLN B C 1
ATOM 2284 O O . GLN B 1 146 ? -11.922 -8.672 -9.922 1 93.56 146 GLN B O 1
ATOM 2289 N N . TRP B 1 147 ? -11.977 -6.961 -8.508 1 93.12 147 TRP B N 1
ATOM 2290 C CA . TRP B 1 147 ? -10.609 -6.523 -8.773 1 93.12 147 TRP B CA 1
ATOM 2291 C C . TRP B 1 147 ? -9.602 -7.523 -8.219 1 93.12 147 TRP B C 1
ATOM 2293 O O . TRP B 1 147 ? -8.461 -7.574 -8.672 1 93.12 147 TRP B O 1
ATOM 2303 N N . VAL B 1 148 ? -10.023 -8.242 -7.191 1 96.44 148 VAL B N 1
ATOM 2304 C CA . VAL B 1 148 ? -9.164 -9.25 -6.586 1 96.44 148 VAL B CA 1
ATOM 2305 C C . VAL B 1 148 ? -9.938 -10.555 -6.418 1 96.44 148 VAL B C 1
ATOM 2307 O O . VAL B 1 148 ? -10.414 -10.875 -5.324 1 96.44 148 VAL B O 1
ATOM 2310 N N . PRO B 1 149 ? -10.062 -11.281 -7.488 1 96.25 149 PRO B N 1
ATOM 2311 C CA . PRO B 1 149 ? -10.844 -12.523 -7.402 1 96.25 149 PRO B CA 1
ATOM 2312 C C . PRO B 1 149 ? -10.188 -13.578 -6.516 1 96.25 149 PRO B C 1
ATOM 2314 O O . PRO B 1 149 ? -8.969 -13.547 -6.316 1 96.25 149 PRO B O 1
ATOM 2317 N N . VAL B 1 150 ? -10.953 -14.484 -5.992 1 94.62 150 VAL B N 1
ATOM 2318 C CA . VAL B 1 150 ? -10.5 -15.516 -5.066 1 94.62 150 VAL B CA 1
ATOM 2319 C C . VAL B 1 150 ? -10.484 -16.875 -5.77 1 94.62 150 VAL B C 1
ATOM 2321 O O . VAL B 1 150 ? -11.438 -17.219 -6.473 1 94.62 150 VAL B O 1
ATOM 2324 N N . ILE B 1 151 ? -9.422 -17.516 -5.594 1 94.25 151 ILE B N 1
ATOM 2325 C CA . ILE B 1 151 ? -9.297 -18.859 -6.141 1 94.25 151 ILE B CA 1
ATOM 2326 C C . ILE B 1 151 ? -9.023 -19.844 -5.012 1 94.25 151 ILE B C 1
ATOM 2328 O O . ILE B 1 151 ? -8.156 -19.609 -4.164 1 94.25 151 ILE B O 1
ATOM 2332 N N . ASN B 1 152 ? -9.75 -20.906 -5 1 92.12 152 ASN B N 1
ATOM 2333 C CA . ASN B 1 152 ? -9.453 -22.031 -4.117 1 92.12 152 ASN B CA 1
ATOM 2334 C C . ASN B 1 152 ? -8.633 -23.109 -4.828 1 92.12 152 ASN B C 1
ATOM 2336 O O . ASN B 1 152 ? -9.125 -23.766 -5.746 1 92.12 152 ASN B O 1
ATOM 2340 N N . LEU B 1 153 ? -7.387 -23.219 -4.363 1 92.88 153 LEU B N 1
ATOM 2341 C CA . LEU B 1 153 ? -6.535 -24.219 -4.996 1 92.88 153 LEU B CA 1
ATOM 2342 C C . LEU B 1 153 ? -7.039 -25.625 -4.703 1 92.88 153 LEU B C 1
ATOM 2344 O O . LEU B 1 153 ? -7.473 -25.922 -3.584 1 92.88 153 LEU B O 1
ATOM 2348 N N . PRO B 1 154 ? -7.012 -26.391 -5.801 1 83.69 154 PRO B N 1
ATOM 2349 C CA . PRO B 1 154 ? -7.551 -27.75 -5.637 1 83.69 154 PRO B CA 1
ATOM 2350 C C . PRO B 1 154 ? -6.707 -28.609 -4.707 1 83.69 154 PRO B C 1
ATOM 2352 O O . PRO B 1 154 ? -5.492 -28.422 -4.617 1 83.69 154 PRO B O 1
ATOM 2355 N N . GLU B 1 155 ? -7.414 -29.469 -3.779 1 77 155 GLU B N 1
ATOM 2356 C CA . GLU B 1 155 ? -6.719 -30.406 -2.908 1 77 155 GLU B CA 1
ATOM 2357 C C . GLU B 1 155 ? -5.91 -31.422 -3.721 1 77 155 GLU B C 1
ATOM 2359 O O . GLU B 1 155 ? -6.355 -31.875 -4.781 1 77 155 GLU B O 1
ATOM 2364 N N . ARG B 1 156 ? -4.613 -31.391 -3.508 1 60.16 156 ARG B N 1
ATOM 2365 C CA . ARG B 1 156 ? -3.844 -32.438 -4.16 1 60.16 156 ARG B CA 1
ATOM 2366 C C . ARG B 1 156 ? -3.836 -33.719 -3.318 1 60.16 156 ARG B C 1
ATOM 2368 O O . ARG B 1 156 ? -3.984 -33.656 -2.096 1 60.16 156 ARG B O 1
#

Radius of gyration: 22.75 Å; Cα contacts (8 Å, |Δi|>4): 466; chains: 2; bounding box: 58×69×56 Å

Nearest PDB structures (foldseek):
  3ffm-assembly1_A-2  TM=9.400E-01  e=6.405E-20  Homo sapiens
  3cg6-assembly1_A  TM=9.789E-01  e=4.018E-19  Mus musculus
  3cg6-assembly1_B-2  TM=9.778E-01  e=2.071E-18  Mus musculus
  2wal-assembly1_A-2  TM=9.271E-01  e=4.291E-19  Homo sapiens
  2wal-assembly1_B-2  TM=9.526E-01  e=1.701E-18  Homo sapiens

Organism: Acipenser ruthenus (NCBI:txid7906)